Protein AF-A0A504YJM0-F1 (afdb_monomer_lite)

Foldseek 3Di:
DDPPPPDDPVNDDDPDPPDPPPPFDFDQDPVRDGDDTDPPCVVVPDDDPVRVVVVVVVVVVVVVVVVVVVVVVVVVVVVVVVVVVVVVVVVVVVVVVVVVVVVVVVVVVVVVVVVVVVVVVVVVVVVVVVVVVVVVVVVVLVVLLVVLVVVLVVLVPDDDPSNDDDPVPVVSVVSNVVSVVVPVVVVVVVVPVPPD

Secondary structure (DSSP, 8-state):
--------GGG-PPPP----------PBPTTS-B-----TTTTTT---HHHHHHHHHHHHHHHHHHHHHHHHHHHHHHHHHHHHHHHHHHHHHHHHHHHHHHHHHHHHHHHHHHHHHHHHHHHHHHHHHHHHHHHHHHHHHHHHHHHHHHHHHHHTT--GGG----HHHHHHHHHHHHHHHHHHHHHHHHHGGG--

Radius of gyration: 57.01 Å; chains: 1; bounding box: 96×56×156 Å

InterPro domains:
  IPR000435 Tektins [PTHR19960] (40-176)
  IPR048256 Tektin-like [PF03148] (57-176)

Organism: Fasciola gigantica (NCBI:txid46835)

Sequence (196 aa):
MYCSDTKTLTDLKIPPEDYPCVPESVYKANAGIPVGLSTVGYRANKFSPKEAAELRDERYEQSDQNVNLSQRIRGDSNDLIAETSALSNKNMDSLTQRLKERLKDTNFWKTELEREIADVLSVTDKLVLRKRELENALAALDETVHGCTDGLNARRRHYGEDLQQDDVEGQLIKIQNMIILTTIPSMSNRLCIRCL

pLDDT: mean 81.89, std 18.62, range [38.62, 98.69]

Structure (mmCIF, N/CA/C/O backbone):
data_AF-A0A504YJM0-F1
#
_entry.id   AF-A0A504YJM0-F1
#
loop_
_atom_site.group_PDB
_atom_site.id
_atom_site.type_symbol
_atom_site.label_atom_id
_atom_site.label_alt_id
_atom_site.label_comp_id
_atom_site.label_asym_id
_atom_site.label_entity_id
_atom_site.label_seq_id
_atom_site.pdbx_PDB_ins_code
_atom_site.Cartn_x
_atom_site.Cartn_y
_atom_site.Cartn_z
_atom_site.occupancy
_atom_site.B_iso_or_equiv
_atom_site.auth_seq_id
_atom_site.auth_comp_id
_atom_site.auth_asym_id
_atom_site.auth_atom_id
_atom_site.pdbx_PDB_model_num
ATOM 1 N N . MET A 1 1 ? -8.574 1.032 34.277 1.00 44.06 1 MET A N 1
ATOM 2 C CA . MET A 1 1 ? -9.247 0.515 35.486 1.00 44.06 1 MET A CA 1
ATOM 3 C C . MET A 1 1 ? -9.223 -0.997 35.395 1.00 44.06 1 MET A C 1
ATOM 5 O O . MET A 1 1 ? -9.965 -1.555 34.602 1.00 44.06 1 MET A O 1
ATOM 9 N N . TYR A 1 2 ? -8.284 -1.644 36.082 1.00 46.53 2 TYR A N 1
ATOM 10 C CA . TYR A 1 2 ? -8.235 -3.104 36.157 1.00 46.53 2 TYR A CA 1
ATOM 11 C C . TYR A 1 2 ? -9.051 -3.495 37.390 1.00 46.53 2 TYR A C 1
ATOM 13 O O . TYR A 1 2 ? -8.727 -3.056 38.492 1.00 46.53 2 TYR A O 1
ATOM 21 N N . CYS A 1 3 ? -10.156 -4.213 37.199 1.00 49.84 3 CYS A N 1
ATOM 22 C CA . CYS A 1 3 ? -10.942 -4.745 38.305 1.00 49.84 3 CYS A CA 1
ATOM 23 C C . CYS A 1 3 ? -10.226 -6.012 38.787 1.00 49.84 3 CYS A C 1
ATOM 25 O O . CYS A 1 3 ? -10.234 -7.032 38.101 1.00 49.84 3 CYS A O 1
ATOM 27 N N . SER A 1 4 ? -9.506 -5.907 39.903 1.00 57.88 4 SER A N 1
ATOM 28 C CA . SER A 1 4 ? -8.691 -6.995 40.462 1.00 57.88 4 SER A CA 1
ATOM 29 C C . SER A 1 4 ? -9.521 -8.081 41.156 1.00 57.88 4 SER A C 1
ATOM 31 O O . SER A 1 4 ? -8.994 -9.145 41.479 1.00 57.88 4 SER A O 1
ATOM 33 N N . ASP A 1 5 ? -10.818 -7.845 41.351 1.00 57.53 5 ASP A N 1
ATOM 34 C CA . ASP A 1 5 ? -11.714 -8.769 42.033 1.00 57.53 5 ASP A CA 1
ATOM 35 C C . ASP A 1 5 ? -12.409 -9.667 41.006 1.00 57.53 5 ASP A C 1
ATOM 37 O O . ASP A 1 5 ? -13.488 -9.386 40.497 1.00 57.53 5 ASP A O 1
ATOM 41 N N . THR A 1 6 ? -11.749 -10.777 40.680 1.00 57.47 6 THR A N 1
ATOM 42 C CA . THR A 1 6 ? -12.245 -11.819 39.760 1.00 57.47 6 THR A CA 1
ATOM 43 C C . THR A 1 6 ? -13.217 -12.802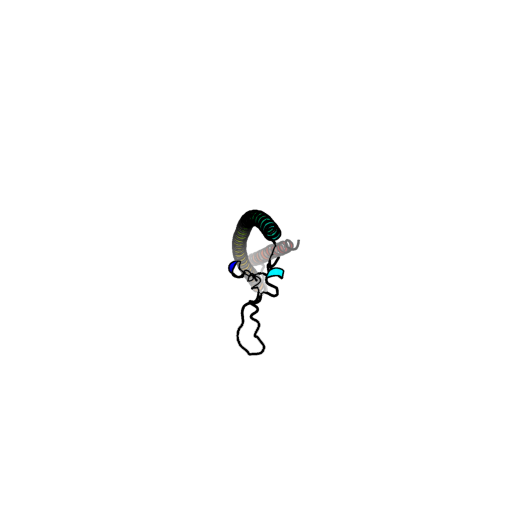 40.415 1.00 57.47 6 THR A C 1
ATOM 45 O O . THR A 1 6 ? -13.606 -13.789 39.793 1.00 57.47 6 THR A O 1
ATOM 48 N N . LYS A 1 7 ? -13.617 -12.563 41.670 1.00 63.47 7 LYS A N 1
ATOM 49 C CA . LYS A 1 7 ? -14.572 -13.432 42.358 1.00 63.47 7 LYS A CA 1
ATOM 50 C C . LYS A 1 7 ? -15.946 -13.240 41.736 1.00 63.47 7 LYS A C 1
ATOM 52 O O . LYS A 1 7 ? -16.509 -12.148 41.752 1.00 63.47 7 LYS A O 1
ATOM 57 N N . THR A 1 8 ? -16.467 -14.316 41.167 1.00 59.28 8 THR A N 1
ATOM 58 C CA . THR A 1 8 ? -17.809 -14.335 40.595 1.00 59.28 8 THR A CA 1
ATOM 59 C C . THR A 1 8 ? -18.836 -14.201 41.723 1.00 59.28 8 THR A C 1
ATOM 61 O O . THR A 1 8 ? -18.550 -14.563 42.863 1.00 59.28 8 THR A O 1
ATOM 64 N N . LEU A 1 9 ? -20.040 -13.678 41.451 1.00 57.31 9 LEU A N 1
ATOM 65 C CA . LEU A 1 9 ? -21.093 -13.499 42.473 1.00 57.31 9 LEU A CA 1
ATOM 66 C C . LEU A 1 9 ? -21.393 -14.807 43.244 1.00 57.31 9 LEU A C 1
ATOM 68 O O . LEU A 1 9 ? -21.815 -14.781 44.394 1.00 57.31 9 LEU A O 1
ATOM 72 N N . THR A 1 10 ? -21.124 -15.950 42.611 1.00 61.34 10 THR A N 1
ATOM 73 C CA . THR A 1 10 ? -21.229 -17.310 43.152 1.00 61.34 10 THR A CA 1
ATOM 74 C C . THR A 1 10 ? -20.166 -17.678 44.197 1.00 61.34 10 THR A C 1
ATOM 76 O O . THR A 1 10 ? -20.380 -18.617 44.959 1.00 61.34 10 THR A O 1
ATOM 79 N N . ASP A 1 11 ? -19.057 -16.939 44.281 1.00 67.94 11 ASP A N 1
ATOM 80 C CA . ASP A 1 11 ? -17.961 -17.169 45.238 1.00 67.94 11 ASP A CA 1
ATOM 81 C C . ASP A 1 11 ? -18.140 -16.394 46.559 1.00 67.94 11 ASP A C 1
ATOM 83 O O . ASP A 1 11 ? -17.377 -16.584 47.514 1.00 67.94 11 ASP A O 1
ATOM 87 N N . LEU A 1 12 ? -19.146 -15.516 46.639 1.00 64.06 12 LEU A N 1
ATOM 88 C CA . LEU A 1 12 ? -19.489 -14.769 47.847 1.00 64.06 12 LEU A CA 1
ATOM 89 C C . LEU A 1 12 ? -20.327 -15.652 48.780 1.00 64.06 12 LEU A C 1
ATOM 91 O O . LEU A 1 12 ? -21.544 -15.758 48.651 1.00 64.06 12 LEU A O 1
ATOM 95 N N . LYS A 1 13 ? -19.669 -16.295 49.750 1.00 68.38 13 LYS A N 1
ATOM 96 C CA . LYS A 1 13 ? -20.368 -16.933 50.872 1.00 68.38 13 LYS A CA 1
ATOM 97 C C . LYS A 1 13 ? -20.885 -15.851 51.813 1.00 68.38 13 LYS A C 1
ATOM 99 O O . LYS A 1 13 ? -20.098 -15.038 52.296 1.00 68.38 13 LYS A O 1
ATOM 104 N N . ILE A 1 14 ? -22.189 -15.870 52.090 1.00 66.00 14 ILE A N 1
ATOM 105 C CA . ILE A 1 14 ? -22.778 -15.084 53.177 1.00 66.00 14 ILE A CA 1
ATOM 106 C C . ILE A 1 14 ? -22.050 -15.517 54.461 1.00 66.00 14 ILE A C 1
ATOM 108 O O . ILE A 1 14 ? -22.007 -16.724 54.733 1.00 66.00 14 ILE A O 1
ATOM 112 N N . PRO A 1 15 ? -21.401 -14.598 55.199 1.00 69.19 15 PRO A N 1
ATOM 113 C CA . PRO A 1 15 ? -20.772 -14.947 56.464 1.00 69.19 15 PRO A CA 1
ATOM 114 C C . PRO A 1 15 ? -21.835 -15.565 57.382 1.00 69.19 15 PRO A C 1
ATOM 116 O O . PRO A 1 15 ? -22.973 -15.091 57.379 1.00 69.19 15 PRO A O 1
ATOM 119 N N . PRO A 1 16 ? -21.510 -16.647 58.109 1.00 63.97 16 PRO A N 1
ATOM 120 C CA . PRO A 1 16 ? -22.479 -17.301 58.976 1.00 63.97 16 PRO A CA 1
ATOM 121 C C . PRO A 1 16 ? -23.052 -16.274 59.956 1.00 63.97 16 PRO A C 1
ATOM 123 O O . PRO A 1 16 ? -22.298 -15.561 60.616 1.00 63.97 16 PRO A O 1
ATOM 126 N N . GLU A 1 17 ? -24.381 -16.168 60.021 1.00 55.59 17 GLU A N 1
ATOM 127 C CA . GLU A 1 17 ? -25.028 -15.426 61.099 1.00 55.59 17 GLU A CA 1
ATOM 128 C C . GLU A 1 17 ? -24.736 -16.171 62.403 1.00 55.59 17 GLU A C 1
ATOM 130 O O . GLU A 1 17 ? -25.314 -17.228 62.670 1.00 55.59 17 GLU A O 1
ATOM 135 N N . ASP A 1 18 ? -23.832 -15.625 63.215 1.00 51.50 18 ASP A N 1
ATOM 136 C CA . ASP A 1 18 ? -23.678 -16.029 64.607 1.00 51.50 18 ASP A CA 1
ATOM 137 C C . ASP A 1 18 ? -24.935 -15.580 65.358 1.00 51.50 18 ASP A C 1
ATOM 139 O O . ASP A 1 18 ? -24.994 -14.512 65.973 1.00 51.50 18 ASP A O 1
ATOM 143 N N . TYR A 1 19 ? -25.985 -16.400 65.305 1.00 53.94 19 TYR A N 1
ATOM 144 C CA . TYR A 1 19 ? -27.030 -16.316 66.313 1.00 53.94 19 TYR A CA 1
ATOM 145 C C . TYR A 1 19 ? -26.339 -16.520 67.659 1.00 53.94 19 TYR A C 1
ATOM 147 O O . TYR A 1 19 ? -25.597 -17.498 67.795 1.00 53.94 19 TYR A O 1
ATOM 155 N N . PRO A 1 20 ? -26.554 -15.647 68.660 1.00 50.59 20 PRO A N 1
ATOM 156 C CA . PRO A 1 20 ? -26.043 -15.896 69.992 1.00 50.59 20 PRO A CA 1
ATOM 157 C C . PRO A 1 20 ? -26.712 -17.172 70.509 1.00 50.59 20 PRO A C 1
ATOM 159 O O . PRO A 1 20 ? -27.813 -17.159 71.055 1.00 50.59 20 PRO A O 1
ATOM 162 N N . CYS A 1 21 ? -26.041 -18.300 70.291 1.00 51.44 21 CYS A N 1
ATOM 163 C CA . CYS A 1 21 ? -26.245 -19.540 71.002 1.00 51.44 21 CYS A CA 1
ATOM 164 C C . CYS A 1 21 ? -25.984 -19.171 72.459 1.00 51.44 21 CYS A C 1
ATOM 166 O O . CYS A 1 21 ? -24.838 -19.008 72.874 1.00 51.44 21 CYS A O 1
ATOM 168 N N . VAL A 1 22 ? -27.052 -18.930 73.220 1.00 57.00 22 VAL A N 1
ATOM 169 C CA . VAL A 1 22 ? -26.933 -18.767 74.664 1.00 57.00 22 VAL A CA 1
ATOM 170 C C . VAL A 1 22 ? -26.425 -20.117 75.168 1.00 57.00 22 VAL A C 1
ATOM 172 O O . VAL A 1 22 ? -27.153 -21.102 75.028 1.00 57.00 22 VAL A O 1
ATOM 175 N N . PRO A 1 23 ? -25.185 -20.216 75.678 1.00 51.44 23 PRO A N 1
ATOM 176 C CA . PRO A 1 23 ? -24.663 -21.496 76.118 1.00 51.44 23 PRO A CA 1
ATOM 177 C C . PRO A 1 23 ? -25.541 -22.005 77.261 1.00 51.44 23 PRO A C 1
ATOM 179 O O . PRO A 1 23 ? -25.760 -21.304 78.252 1.00 51.44 23 PRO A O 1
ATOM 182 N N . GLU A 1 24 ? -26.066 -23.218 77.111 1.00 54.41 24 GLU A N 1
ATOM 183 C CA . GLU A 1 24 ? -26.836 -23.889 78.151 1.00 54.41 24 GLU A CA 1
ATOM 184 C C . GLU A 1 24 ? -25.884 -24.222 79.313 1.00 54.41 24 GLU A C 1
ATOM 186 O O . GLU A 1 24 ? -25.111 -25.180 79.269 1.00 54.41 24 GLU A O 1
ATOM 191 N N . SER A 1 25 ? -25.851 -23.370 80.342 1.00 52.28 25 SER A N 1
ATOM 192 C CA . SER A 1 25 ? -24.947 -23.540 81.480 1.00 52.28 25 SER A CA 1
ATOM 193 C C . SER A 1 25 ? -25.509 -24.570 82.465 1.00 52.28 25 SER A C 1
ATOM 195 O O . SER A 1 25 ? -26.305 -24.274 83.358 1.00 52.28 25 SER A O 1
ATOM 197 N N . VAL A 1 26 ? -25.077 -25.822 82.309 1.00 52.66 26 VAL A N 1
ATOM 198 C CA . VAL A 1 26 ? -25.315 -26.889 83.290 1.00 52.66 26 VAL A CA 1
ATOM 199 C C . VAL A 1 26 ? -24.245 -26.797 84.378 1.00 52.66 26 VAL A C 1
ATOM 201 O O . VAL A 1 26 ? -23.074 -27.087 84.130 1.00 52.66 26 VAL A O 1
ATOM 204 N N . TYR A 1 27 ? -24.616 -26.410 85.599 1.00 52.84 27 TYR A N 1
ATOM 205 C CA . TYR A 1 27 ? -23.698 -26.517 86.736 1.00 52.84 27 TYR A CA 1
ATOM 206 C C . TYR A 1 27 ? -23.654 -27.940 87.290 1.00 52.84 27 TYR A C 1
ATOM 208 O O . TYR A 1 27 ? -24.678 -28.593 87.486 1.00 52.84 27 TYR A O 1
ATOM 216 N N . LYS A 1 28 ? -22.440 -28.403 87.592 1.00 50.44 28 LYS A N 1
ATOM 217 C CA . LYS A 1 28 ? -22.206 -29.636 88.345 1.00 50.44 28 LYS A CA 1
ATOM 218 C C . LYS A 1 28 ? -22.216 -29.299 89.833 1.00 50.44 28 LYS A C 1
ATOM 220 O O . LYS A 1 28 ? -21.437 -28.454 90.267 1.00 50.44 28 LYS A O 1
ATOM 225 N N . ALA A 1 29 ? -23.060 -29.968 90.618 1.00 52.81 29 ALA A N 1
ATOM 226 C CA . ALA A 1 29 ? -22.904 -29.937 92.066 1.00 52.81 29 ALA A CA 1
ATOM 227 C C . ALA A 1 29 ? -21.602 -30.645 92.468 1.00 52.81 29 ALA A C 1
ATOM 229 O O . ALA A 1 29 ? -21.077 -31.494 91.746 1.00 52.81 29 ALA A O 1
ATOM 230 N N . ASN A 1 30 ? -21.124 -30.328 93.665 1.00 55.06 30 ASN A N 1
ATOM 231 C CA . ASN A 1 30 ? -19.868 -30.759 94.285 1.00 55.06 30 ASN A CA 1
ATOM 232 C C . ASN A 1 30 ? -19.694 -32.297 94.304 1.00 55.06 30 ASN A C 1
ATOM 234 O O . ASN A 1 30 ? -18.588 -32.792 94.487 1.00 55.06 30 ASN A O 1
ATOM 238 N N . ALA A 1 31 ? -20.789 -33.042 94.120 1.00 58.25 31 ALA A N 1
ATOM 239 C CA . ALA A 1 31 ? -20.859 -34.501 94.101 1.00 58.25 31 ALA A CA 1
ATOM 240 C C . ALA A 1 31 ? -20.954 -35.119 92.686 1.00 58.25 31 ALA A C 1
ATOM 242 O O . ALA A 1 31 ? -21.221 -36.309 92.559 1.00 58.25 31 ALA A O 1
ATOM 243 N N . GLY A 1 32 ? -20.793 -34.341 91.609 1.00 56.22 32 GLY A N 1
ATOM 244 C CA . GLY A 1 32 ? -20.827 -34.851 90.228 1.00 56.22 32 GLY A CA 1
ATOM 245 C C . GLY A 1 32 ? -22.212 -35.272 89.711 1.00 56.22 32 GLY A C 1
ATOM 246 O O . GLY A 1 32 ? -22.321 -35.706 88.567 1.00 56.22 32 GLY A O 1
ATOM 247 N N . ILE A 1 33 ? -23.269 -35.117 90.514 1.00 56.03 33 ILE A N 1
ATOM 248 C CA . ILE A 1 33 ? -24.655 -35.398 90.120 1.00 56.03 33 ILE A CA 1
ATOM 249 C C . ILE A 1 33 ? -25.193 -34.196 89.317 1.00 56.03 33 ILE A C 1
ATOM 251 O O . ILE A 1 33 ? -25.088 -33.063 89.800 1.00 56.03 33 ILE A O 1
ATOM 255 N N . PRO A 1 34 ? -25.756 -34.391 88.108 1.00 54.59 34 PRO A N 1
ATOM 256 C CA . PRO A 1 34 ? -26.369 -33.310 87.342 1.00 54.59 34 PRO A CA 1
ATOM 257 C C . PRO A 1 34 ? -27.686 -32.891 88.011 1.00 54.59 34 PRO A C 1
ATOM 259 O O . PRO A 1 34 ? -28.676 -33.616 87.962 1.00 54.59 34 PRO A O 1
ATOM 262 N N . VAL A 1 35 ? -27.701 -31.726 88.658 1.00 56.81 35 VAL A N 1
ATOM 263 C CA . VAL A 1 35 ? -28.892 -31.167 89.321 1.00 56.81 35 VAL A CA 1
ATOM 264 C C . VAL A 1 35 ? -29.328 -29.895 88.604 1.00 56.81 35 VAL A C 1
ATOM 266 O O . VAL A 1 35 ? -28.811 -28.824 88.893 1.00 56.81 35 VAL A O 1
ATOM 269 N N . GLY A 1 36 ? -30.305 -30.037 87.700 1.00 57.97 36 GLY A N 1
ATOM 270 C CA . GLY A 1 36 ? -31.140 -28.953 87.165 1.00 57.97 36 GLY A CA 1
ATOM 271 C C . GLY A 1 36 ? -30.438 -27.832 86.381 1.00 57.97 36 GLY A C 1
ATOM 272 O O . GLY A 1 36 ? -29.241 -27.586 86.485 1.00 57.97 36 GLY A O 1
ATOM 273 N N . LEU A 1 37 ? -31.212 -27.113 85.570 1.00 57.75 37 LEU A N 1
ATOM 274 C CA . LEU A 1 37 ? -30.715 -26.011 84.743 1.00 57.75 37 LEU A CA 1
ATOM 275 C C . LEU A 1 37 ? -30.465 -24.732 85.574 1.00 57.75 37 LEU A C 1
ATOM 277 O O . LEU A 1 37 ? -31.338 -24.281 86.314 1.00 57.75 37 LEU A O 1
ATOM 281 N N . SER A 1 38 ? -29.289 -24.117 85.416 1.00 57.72 38 SER A N 1
ATOM 282 C CA . SER A 1 38 ? -29.155 -22.707 85.006 1.00 57.72 38 SER A CA 1
ATOM 283 C C . SER A 1 38 ? -30.284 -21.678 85.218 1.00 57.72 38 SER A C 1
ATOM 285 O O . SER A 1 38 ? -30.707 -21.145 84.200 1.00 57.72 38 SER A O 1
ATOM 287 N N . THR A 1 39 ? -30.778 -21.301 86.414 1.00 56.44 39 THR A N 1
ATOM 288 C CA . THR A 1 39 ? -31.629 -20.084 86.528 1.00 56.44 39 THR A CA 1
ATOM 289 C C . THR A 1 39 ? -30.830 -18.788 86.724 1.00 56.44 39 THR A C 1
ATOM 291 O O . THR A 1 39 ? -31.372 -17.693 86.539 1.00 56.44 39 THR A O 1
ATOM 294 N N . VAL A 1 40 ? -29.539 -18.877 87.059 1.00 48.44 40 VAL A N 1
ATOM 295 C CA . VAL A 1 40 ? -28.639 -17.726 87.220 1.00 48.44 40 VAL A CA 1
ATOM 296 C C . VAL A 1 40 ? -28.312 -17.185 85.828 1.00 48.44 40 VAL A C 1
ATOM 298 O O . VAL A 1 40 ? -27.734 -17.876 84.999 1.00 48.44 40 VAL A O 1
ATOM 301 N N . GLY A 1 41 ? -28.756 -15.960 85.538 1.00 54.75 41 GLY A N 1
ATOM 302 C CA . GLY A 1 41 ? -28.703 -15.368 84.193 1.00 54.75 41 GLY A CA 1
ATOM 303 C C . GLY A 1 41 ? -29.957 -15.610 83.339 1.00 54.75 41 GLY A C 1
ATOM 304 O O . GLY A 1 41 ? -30.206 -14.860 82.398 1.00 54.75 41 GLY A O 1
ATOM 305 N N . TYR A 1 42 ? -30.832 -16.546 83.727 1.00 54.69 42 TYR A N 1
ATOM 306 C CA . TYR A 1 42 ? -32.081 -16.854 83.011 1.00 54.69 42 TYR A CA 1
ATOM 307 C C . TYR A 1 42 ? -33.058 -15.670 82.941 1.00 54.69 42 TYR A C 1
ATOM 309 O O . TYR A 1 42 ? -33.911 -15.624 82.061 1.00 54.69 42 TYR A O 1
ATOM 317 N N . ARG A 1 43 ? -32.951 -14.702 83.861 1.00 53.00 43 ARG A N 1
ATOM 318 C CA . ARG A 1 43 ? -33.685 -13.424 83.809 1.00 53.00 43 ARG A CA 1
ATOM 319 C C . ARG A 1 43 ? -32.862 -12.264 83.242 1.00 53.00 43 ARG A C 1
ATOM 321 O O . ARG A 1 43 ? -33.457 -11.297 82.796 1.00 53.00 43 ARG A O 1
ATOM 328 N N . ALA A 1 44 ? -31.532 -12.358 83.263 1.00 56.72 44 ALA A N 1
ATOM 329 C CA . ALA A 1 44 ? -30.636 -11.273 82.858 1.00 56.72 44 ALA A CA 1
ATOM 330 C C . ALA A 1 44 ? -30.477 -11.163 81.330 1.00 56.72 44 ALA A C 1
ATOM 332 O O . ALA A 1 44 ? -30.218 -10.079 80.832 1.00 56.72 44 ALA A O 1
ATOM 333 N N . ASN A 1 45 ? -30.698 -12.259 80.593 1.00 57.66 45 ASN A N 1
ATOM 334 C CA . ASN A 1 45 ? -30.616 -12.304 79.124 1.00 57.66 45 ASN A CA 1
ATOM 335 C C . ASN A 1 45 ? -31.995 -12.315 78.436 1.00 57.66 45 ASN A C 1
ATOM 337 O O . ASN A 1 45 ? -32.110 -12.726 77.282 1.00 57.66 45 ASN A O 1
ATOM 341 N N . LYS A 1 46 ? -33.066 -11.944 79.149 1.00 66.94 46 LYS A N 1
ATOM 342 C CA . LYS A 1 46 ? -34.426 -11.940 78.602 1.00 66.94 46 LYS A CA 1
ATOM 343 C C . LYS A 1 46 ? -34.904 -10.516 78.409 1.00 66.94 46 LYS A C 1
ATOM 345 O O . LYS A 1 46 ? -35.073 -9.784 79.377 1.00 66.94 46 LYS A O 1
ATOM 350 N N . PHE A 1 47 ? -35.183 -10.184 77.159 1.00 73.06 47 PHE A N 1
ATOM 351 C CA . PHE A 1 47 ? -35.838 -8.940 76.797 1.00 73.06 47 PHE A CA 1
ATOM 352 C C . PHE A 1 47 ? -37.203 -8.847 77.477 1.00 73.06 47 PHE A C 1
ATOM 354 O O . PHE A 1 47 ? -37.960 -9.828 77.529 1.00 73.06 47 PHE A O 1
ATOM 361 N N . SER A 1 48 ? -37.533 -7.660 77.985 1.00 83.94 48 SER A N 1
ATOM 362 C CA . SER A 1 48 ? -38.909 -7.404 78.406 1.00 83.94 48 SER A CA 1
ATOM 363 C C . SER A 1 48 ? -39.843 -7.504 77.186 1.00 83.94 48 SER A C 1
ATOM 365 O O . SER A 1 48 ? -39.409 -7.237 76.065 1.00 83.94 48 SER A O 1
ATOM 367 N N . PRO A 1 49 ? -41.132 -7.857 77.342 1.00 84.75 49 PRO A N 1
ATOM 368 C CA . PRO A 1 49 ? -42.051 -7.934 76.202 1.00 84.75 49 PRO A CA 1
ATOM 369 C C . PRO A 1 49 ? -42.125 -6.640 75.377 1.00 84.75 49 PRO A C 1
ATOM 371 O O . PRO A 1 49 ? -42.339 -6.704 74.170 1.00 84.75 49 PRO A O 1
ATOM 374 N N . LYS A 1 50 ? -41.922 -5.488 76.031 1.00 86.69 50 LYS A N 1
ATOM 375 C CA . LYS A 1 50 ? -41.877 -4.164 75.404 1.00 86.69 50 LYS A CA 1
ATOM 376 C C . LYS A 1 50 ? -40.595 -3.969 74.589 1.00 86.69 50 LYS A C 1
ATOM 378 O O . LYS A 1 50 ? -40.671 -3.679 73.406 1.00 86.69 50 LYS A O 1
ATOM 383 N N . GLU A 1 51 ? -39.443 -4.225 75.194 1.00 84.31 51 GLU A N 1
ATOM 384 C CA . GLU A 1 51 ? -38.129 -4.145 74.540 1.00 84.31 51 GLU A CA 1
ATOM 385 C C . GLU A 1 51 ? -38.016 -5.127 73.358 1.00 84.31 51 GLU A C 1
ATOM 387 O O . GLU A 1 51 ? -37.509 -4.787 72.297 1.00 84.31 51 GLU A O 1
ATOM 392 N N . ALA A 1 52 ? -38.575 -6.335 73.493 1.00 82.19 52 ALA A N 1
ATOM 393 C CA . ALA A 1 52 ? -38.655 -7.308 72.406 1.00 82.19 52 ALA A CA 1
ATOM 394 C C . ALA A 1 52 ? -39.583 -6.864 71.261 1.00 82.19 52 ALA A C 1
ATOM 396 O O . ALA A 1 52 ? -39.419 -7.335 70.137 1.00 82.19 52 ALA A O 1
ATOM 397 N N . ALA A 1 53 ? -40.589 -6.027 71.536 1.00 88.44 53 ALA A N 1
ATOM 398 C CA . ALA A 1 53 ? -41.431 -5.430 70.502 1.00 88.44 53 ALA A CA 1
ATOM 399 C C . ALA A 1 53 ? -40.685 -4.302 69.780 1.00 88.44 53 ALA A C 1
ATOM 401 O O . ALA A 1 53 ? -40.600 -4.349 68.561 1.00 88.44 53 ALA A O 1
ATOM 402 N N . GLU A 1 54 ? -40.038 -3.404 70.526 1.00 89.38 54 GLU A N 1
ATOM 403 C CA . GLU A 1 54 ? -39.210 -2.316 69.980 1.00 89.38 54 GLU A CA 1
ATOM 404 C C . GLU A 1 54 ? -38.089 -2.855 69.067 1.00 89.38 54 GLU A C 1
ATOM 406 O O . GLU A 1 54 ? -37.943 -2.407 67.935 1.00 89.38 54 GLU A O 1
ATOM 411 N N . LEU A 1 55 ? -37.370 -3.903 69.490 1.00 87.12 55 LEU A N 1
ATOM 412 C CA . LEU A 1 55 ? -36.347 -4.577 68.672 1.00 87.12 55 LEU A CA 1
ATOM 413 C C . LEU A 1 55 ? -36.905 -5.257 67.414 1.00 87.12 55 LEU A C 1
ATOM 415 O O . LEU A 1 55 ? -36.194 -5.390 66.417 1.00 87.12 55 LEU A O 1
ATOM 419 N N . ARG A 1 56 ? -38.146 -5.760 67.457 1.00 87.25 56 ARG A N 1
ATOM 420 C CA . ARG A 1 56 ? -38.791 -6.323 66.261 1.00 87.25 56 ARG A CA 1
ATOM 421 C C . ARG A 1 56 ? -39.140 -5.217 65.277 1.00 87.25 56 ARG A C 1
ATOM 423 O O . ARG A 1 56 ? -38.865 -5.391 64.094 1.00 87.25 56 ARG A O 1
ATOM 430 N N . ASP A 1 57 ? -39.696 -4.115 65.764 1.00 91.81 57 ASP A N 1
ATOM 431 C CA . ASP A 1 57 ? -40.066 -2.965 64.941 1.00 91.81 57 ASP A CA 1
ATOM 432 C C . ASP A 1 57 ? -38.821 -2.354 64.278 1.00 91.81 57 ASP A C 1
ATOM 434 O O . ASP A 1 57 ? -38.799 -2.185 63.061 1.00 91.81 57 ASP A O 1
ATOM 438 N N . GLU A 1 58 ? -37.727 -2.179 65.027 1.00 92.00 58 GLU A N 1
ATOM 439 C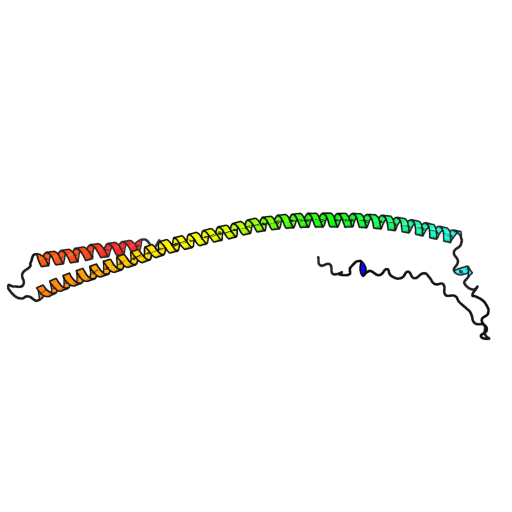 CA . GLU A 1 58 ? -36.446 -1.704 64.485 1.00 92.00 58 GLU A CA 1
ATOM 440 C C . GLU A 1 58 ? -35.887 -2.642 63.398 1.00 92.00 58 GLU A C 1
ATOM 442 O O . GLU A 1 58 ? -35.430 -2.190 62.348 1.00 92.00 58 GLU A O 1
ATOM 447 N N . ARG A 1 59 ? -35.962 -3.969 63.593 1.00 91.12 59 ARG A N 1
ATOM 448 C CA . ARG A 1 59 ? -35.551 -4.936 62.556 1.00 91.12 59 ARG A CA 1
ATOM 449 C C . ARG A 1 59 ? -36.422 -4.856 61.307 1.00 91.12 59 ARG A C 1
ATOM 451 O O . ARG A 1 59 ? -35.898 -5.025 60.207 1.00 91.12 59 ARG A O 1
ATOM 458 N N . TYR A 1 60 ? -37.727 -4.625 61.454 1.00 93.62 60 TYR A N 1
ATOM 459 C CA . TYR A 1 60 ? -38.612 -4.440 60.305 1.00 93.62 60 TYR A CA 1
ATOM 460 C C . TYR A 1 60 ? -38.268 -3.160 59.540 1.00 93.62 60 TYR A C 1
ATOM 462 O O . TYR A 1 60 ? -38.163 -3.211 58.316 1.00 93.62 60 TYR A O 1
ATOM 470 N N . GLU A 1 61 ? -38.006 -2.0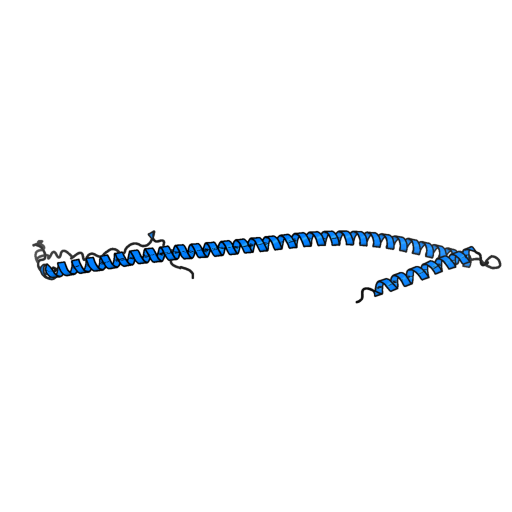55 60.238 1.00 94.00 61 GLU A N 1
ATOM 471 C CA . GLU A 1 61 ? -37.561 -0.803 59.616 1.00 94.00 61 GLU A CA 1
ATOM 472 C C . GLU A 1 61 ? -36.221 -0.969 58.885 1.00 94.00 61 GLU A C 1
ATOM 474 O O . GLU A 1 61 ? -36.088 -0.562 57.730 1.00 94.00 61 GLU A O 1
ATOM 479 N N . GLN A 1 62 ? -35.238 -1.629 59.508 1.00 93.12 62 GLN A N 1
ATOM 480 C CA . GLN A 1 62 ? -33.953 -1.936 58.869 1.00 93.12 62 GLN A CA 1
ATOM 481 C C . GLN A 1 62 ? -34.129 -2.835 57.638 1.00 93.12 62 GLN A C 1
ATOM 483 O O . GLN A 1 62 ? -33.497 -2.611 56.606 1.00 93.12 62 GLN A O 1
ATOM 488 N N . SER A 1 63 ? -35.000 -3.845 57.719 1.00 94.62 63 SER A N 1
ATOM 489 C CA . SER A 1 63 ? -35.316 -4.713 56.583 1.00 94.62 63 SER A CA 1
ATOM 490 C C . SER A 1 63 ? -35.917 -3.919 55.424 1.00 94.62 63 SER A C 1
ATOM 492 O O . SER A 1 63 ? -35.512 -4.124 54.281 1.00 94.62 63 SER A O 1
ATOM 494 N N . ASP A 1 64 ? -36.848 -3.005 55.695 1.00 94.75 64 ASP A N 1
ATOM 495 C CA . ASP A 1 64 ? -37.475 -2.183 54.657 1.00 94.75 64 ASP A CA 1
ATOM 496 C C . ASP A 1 64 ? -36.461 -1.235 53.993 1.00 94.75 64 ASP A C 1
ATOM 498 O O . ASP A 1 64 ? -36.384 -1.144 52.764 1.00 94.75 64 ASP A O 1
ATOM 502 N N . GLN A 1 65 ? -35.583 -0.610 54.784 1.00 95.19 65 GLN A N 1
ATOM 503 C CA . GLN A 1 65 ? -34.473 0.197 54.265 1.00 95.19 65 GLN A CA 1
ATOM 504 C C . GLN A 1 65 ? -33.526 -0.628 53.382 1.00 95.19 65 GLN A C 1
ATOM 506 O O . GLN A 1 65 ? -33.148 -0.182 52.295 1.00 95.19 65 GLN A O 1
ATOM 511 N N . ASN A 1 66 ? -33.181 -1.846 53.808 1.00 94.44 66 ASN A N 1
ATOM 512 C CA . ASN A 1 66 ? -32.325 -2.753 53.045 1.00 94.44 66 ASN A CA 1
ATOM 513 C C . ASN A 1 66 ? -32.972 -3.175 51.720 1.00 94.44 66 ASN A C 1
ATOM 515 O O . ASN A 1 66 ? -32.300 -3.195 50.685 1.00 94.44 66 ASN A O 1
ATOM 519 N N . VAL A 1 67 ? -34.277 -3.469 51.718 1.00 95.31 67 VAL A N 1
ATOM 520 C CA . VAL A 1 67 ? -35.020 -3.797 50.494 1.00 95.31 67 VAL A CA 1
ATOM 521 C C . VAL A 1 67 ? -35.008 -2.607 49.537 1.00 95.31 67 VAL A C 1
ATOM 523 O O . VAL A 1 67 ? -34.603 -2.775 48.384 1.00 95.31 67 VAL A O 1
ATOM 526 N N . ASN A 1 68 ? -35.353 -1.409 50.011 1.00 96.00 68 ASN A N 1
ATOM 527 C CA . ASN A 1 68 ? -35.355 -0.190 49.199 1.00 96.00 68 ASN A CA 1
ATOM 528 C C . ASN A 1 68 ? -33.968 0.112 48.605 1.00 96.00 68 ASN A C 1
ATOM 530 O O . ASN A 1 68 ? -33.840 0.384 47.407 1.00 96.00 68 ASN A O 1
ATOM 534 N N . LEU A 1 69 ? -32.906 0.001 49.409 1.00 96.50 69 LEU A N 1
ATOM 535 C CA . LEU A 1 69 ? -31.533 0.188 48.939 1.00 96.50 69 LEU A CA 1
ATOM 536 C C . LEU A 1 69 ? -31.149 -0.859 47.885 1.00 96.50 69 LEU A C 1
ATOM 538 O O . LEU A 1 69 ? -30.583 -0.508 46.850 1.00 96.50 69 LEU A O 1
ATOM 542 N N . SER A 1 70 ? -31.490 -2.132 48.112 1.00 95.81 70 SER A N 1
ATOM 543 C CA . SER A 1 70 ? -31.189 -3.213 47.168 1.00 95.81 70 SER A CA 1
ATOM 544 C C . SER A 1 70 ? -31.891 -3.019 45.821 1.00 95.81 70 SER A C 1
ATOM 546 O O . SER A 1 70 ? -31.294 -3.259 44.771 1.00 95.81 70 SER A O 1
ATOM 548 N N . GLN A 1 71 ? -33.136 -2.536 45.830 1.00 96.06 71 GLN A N 1
ATOM 549 C CA . GLN A 1 71 ? -33.886 -2.232 44.615 1.00 96.06 71 GLN A CA 1
ATOM 550 C C . GLN A 1 71 ? -33.234 -1.087 43.842 1.00 96.06 71 GLN A C 1
ATOM 552 O O . GLN A 1 71 ? -33.053 -1.206 42.630 1.00 96.06 71 GLN A O 1
ATOM 557 N N . ARG A 1 72 ? -32.811 -0.024 44.540 1.00 96.88 72 ARG A N 1
ATOM 558 C CA . ARG A 1 72 ? -32.115 1.103 43.911 1.00 96.88 72 ARG A CA 1
ATOM 559 C C . ARG A 1 72 ? -30.789 0.676 43.287 1.00 96.88 72 ARG A C 1
ATOM 561 O O . ARG A 1 72 ? -30.571 0.947 42.117 1.00 96.88 72 ARG A O 1
ATOM 568 N N . ILE A 1 73 ? -29.968 -0.085 44.015 1.00 96.69 73 ILE A N 1
ATOM 569 C CA . ILE A 1 73 ? -28.690 -0.610 43.501 1.00 96.69 73 ILE A CA 1
ATOM 570 C C . ILE A 1 73 ? -28.905 -1.468 42.250 1.00 96.69 73 ILE A C 1
ATOM 572 O O . ILE A 1 73 ? -28.130 -1.382 41.301 1.00 96.69 73 ILE A O 1
ATOM 576 N N . ARG A 1 74 ? -29.958 -2.294 42.215 1.00 96.81 74 ARG A N 1
ATOM 577 C CA . ARG A 1 74 ? -30.292 -3.085 41.021 1.00 96.81 74 ARG A CA 1
ATOM 578 C C . ARG A 1 74 ? -30.700 -2.201 39.842 1.00 96.81 74 ARG A C 1
ATOM 580 O O . ARG A 1 74 ? -30.314 -2.514 38.721 1.00 96.81 74 ARG A O 1
ATOM 587 N N . GLY A 1 75 ? -31.453 -1.129 40.091 1.00 97.62 75 GLY A N 1
ATOM 588 C CA . GLY A 1 75 ? -31.786 -0.114 39.088 1.00 97.62 75 GLY A CA 1
ATOM 589 C C . GLY A 1 75 ? -30.532 0.544 38.522 1.00 97.62 75 GLY A C 1
ATOM 590 O O . GLY A 1 75 ? -30.252 0.392 37.336 1.00 97.62 75 GLY A O 1
ATOM 591 N N . ASP A 1 76 ? -29.718 1.138 39.396 1.00 97.50 76 ASP A N 1
ATOM 592 C CA . ASP A 1 76 ? -28.465 1.809 39.032 1.00 97.50 76 ASP A CA 1
ATOM 593 C C . ASP A 1 76 ? -27.520 0.857 38.273 1.00 97.50 76 ASP A C 1
ATOM 595 O O . ASP A 1 76 ? -26.909 1.225 37.271 1.00 97.50 76 ASP A O 1
ATOM 599 N N . SER A 1 77 ? -27.423 -0.405 38.707 1.00 96.88 77 SER A N 1
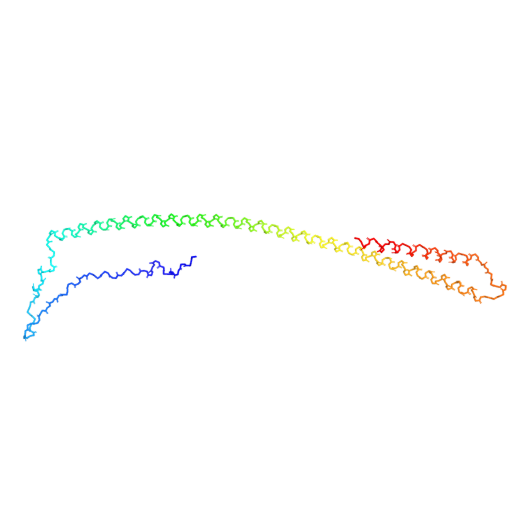ATOM 600 C CA . SER A 1 77 ? -26.610 -1.420 38.030 1.00 96.88 77 SER A CA 1
ATOM 601 C C . SER A 1 77 ? -27.130 -1.744 36.631 1.00 96.88 77 SER A C 1
ATOM 603 O O . SER A 1 77 ? -26.324 -1.940 35.722 1.00 96.88 77 SER A O 1
ATOM 605 N N . ASN A 1 78 ? -28.447 -1.841 36.442 1.00 97.50 78 ASN A N 1
ATOM 606 C CA . ASN A 1 78 ? -29.026 -2.101 35.126 1.00 97.50 78 ASN A CA 1
ATOM 607 C C . ASN A 1 78 ? -28.798 -0.917 34.182 1.00 97.50 78 ASN A C 1
ATOM 609 O O . ASN A 1 78 ? -28.437 -1.129 33.022 1.00 97.50 78 ASN A O 1
ATOM 613 N N . ASP A 1 79 ? -28.940 0.307 34.688 1.00 97.69 79 ASP A N 1
ATOM 614 C CA . ASP A 1 79 ? -28.704 1.529 33.920 1.00 97.69 79 ASP A CA 1
ATOM 615 C C . ASP A 1 79 ? -27.237 1.632 33.487 1.00 97.69 79 ASP A C 1
ATOM 617 O O . ASP A 1 79 ? -26.952 1.864 32.310 1.00 97.69 79 ASP A O 1
ATOM 621 N N . LEU A 1 80 ? -26.296 1.340 34.392 1.00 97.88 80 LEU A N 1
ATOM 622 C CA . LEU A 1 80 ? -24.866 1.300 34.076 1.00 97.88 80 LEU A CA 1
ATOM 623 C C . LEU A 1 80 ? -24.522 0.239 33.023 1.00 97.88 80 LEU A C 1
ATOM 625 O O . LEU A 1 80 ? -23.702 0.491 32.134 1.00 97.88 80 LEU A O 1
ATOM 629 N N . ILE A 1 81 ? -25.140 -0.946 33.091 1.00 97.50 81 ILE A N 1
ATOM 630 C CA . ILE A 1 81 ? -24.957 -1.998 32.080 1.00 97.50 81 ILE A CA 1
ATOM 631 C C . ILE A 1 81 ? -25.478 -1.513 30.723 1.00 97.50 81 ILE A C 1
ATOM 633 O O . ILE A 1 81 ? -24.785 -1.651 29.711 1.00 97.50 81 ILE A O 1
ATOM 637 N N . ALA A 1 82 ? -26.673 -0.918 30.696 1.00 97.75 82 ALA A N 1
ATOM 638 C CA . ALA A 1 82 ? -27.279 -0.399 29.477 1.00 97.75 82 ALA A CA 1
ATOM 639 C C . ALA A 1 82 ? -26.422 0.711 28.851 1.00 97.75 82 ALA A C 1
ATOM 641 O O . ALA A 1 82 ? -26.105 0.638 27.661 1.00 97.75 82 ALA A O 1
ATOM 642 N N . GLU A 1 83 ? -25.967 1.682 29.643 1.00 98.06 83 GLU A N 1
ATOM 643 C CA . GLU A 1 83 ? -25.103 2.769 29.180 1.00 98.06 83 GLU A CA 1
ATOM 644 C C . GLU A 1 83 ? -23.772 2.240 28.634 1.00 98.06 83 GLU A C 1
ATOM 646 O O . GLU A 1 83 ? -23.375 2.578 27.515 1.00 98.06 83 GLU A O 1
ATOM 651 N N . THR A 1 84 ? -23.115 1.344 29.376 1.00 97.88 84 THR A N 1
ATOM 652 C CA . THR A 1 84 ? -21.840 0.739 28.962 1.00 97.88 84 THR A CA 1
ATOM 653 C C . THR A 1 84 ? -21.997 -0.049 27.662 1.00 97.88 84 THR A C 1
ATOM 655 O O . THR A 1 84 ? -21.140 0.033 26.776 1.00 97.88 84 THR A O 1
ATOM 658 N N . SER A 1 85 ? -23.104 -0.785 27.512 1.00 97.88 85 SER A N 1
ATOM 659 C CA . SER A 1 85 ? -23.407 -1.530 26.287 1.00 97.88 85 SER A CA 1
ATOM 660 C C . SER A 1 85 ? -23.644 -0.595 25.097 1.00 97.88 85 SER A C 1
ATOM 662 O O . SER A 1 85 ? -23.072 -0.799 24.025 1.00 97.88 85 SER A O 1
ATOM 664 N N . ALA A 1 86 ? -24.402 0.488 25.293 1.00 98.06 86 ALA A N 1
ATOM 665 C CA . ALA A 1 86 ? -24.676 1.477 24.260 1.00 98.06 86 ALA A CA 1
ATOM 666 C C . ALA A 1 86 ? -23.398 2.204 23.822 1.00 98.06 86 ALA A C 1
ATOM 668 O O . ALA A 1 86 ? -23.184 2.410 22.625 1.00 98.06 86 ALA A O 1
ATOM 669 N N . LEU A 1 87 ? -22.528 2.564 24.769 1.00 98.12 87 LEU A N 1
ATOM 670 C CA . LEU A 1 87 ? -21.239 3.186 24.480 1.00 98.12 87 LEU A CA 1
ATOM 671 C C . LEU A 1 87 ? -20.302 2.225 23.738 1.00 98.12 87 LEU A C 1
ATOM 673 O O . LEU A 1 87 ? -19.691 2.621 22.745 1.00 98.12 87 LEU A O 1
ATOM 677 N N . SER A 1 88 ? -20.216 0.963 24.172 1.00 98.00 88 SER A N 1
ATOM 678 C CA . SER A 1 88 ? -19.419 -0.052 23.472 1.00 98.00 88 SER A CA 1
ATOM 679 C C . SER A 1 88 ? -19.894 -0.251 22.040 1.00 98.00 88 SER A C 1
ATOM 681 O O . SER A 1 88 ? -19.066 -0.222 21.135 1.00 98.00 88 SER A O 1
ATOM 683 N N . ASN A 1 89 ? -21.203 -0.375 21.814 1.00 98.12 89 ASN A N 1
ATOM 684 C CA . ASN A 1 89 ? -21.756 -0.549 20.470 1.00 98.12 89 ASN A CA 1
ATOM 685 C C . ASN A 1 89 ? -21.427 0.646 19.567 1.00 98.12 89 ASN A C 1
ATOM 687 O O . ASN A 1 89 ? -20.866 0.459 18.493 1.00 98.12 89 ASN A O 1
ATOM 691 N N . LYS A 1 90 ? -21.645 1.879 20.044 1.00 98.12 90 LYS A N 1
ATOM 692 C CA . LYS A 1 90 ? -21.281 3.099 19.298 1.00 98.12 90 LYS A CA 1
ATOM 693 C C . LYS A 1 90 ? -19.793 3.146 18.947 1.00 98.12 90 LYS A C 1
ATOM 695 O O . LYS A 1 90 ? -19.426 3.506 17.828 1.00 98.12 90 LYS A O 1
ATOM 700 N N . ASN A 1 91 ? -18.929 2.776 19.893 1.00 97.62 91 ASN A N 1
ATOM 701 C CA . ASN A 1 91 ? -17.490 2.723 19.658 1.00 97.62 91 ASN A CA 1
ATOM 702 C C . ASN A 1 91 ? -17.133 1.643 18.631 1.00 97.62 91 ASN A C 1
ATOM 704 O O . ASN A 1 91 ? -16.349 1.913 17.725 1.00 97.62 91 ASN A O 1
ATOM 708 N N . MET A 1 92 ? -17.719 0.448 18.732 1.00 98.00 92 MET A N 1
ATOM 709 C CA . MET A 1 92 ? -17.495 -0.639 17.775 1.00 98.00 92 MET A CA 1
ATOM 710 C C . MET A 1 92 ? -17.960 -0.268 16.367 1.00 98.00 92 MET A C 1
ATOM 712 O O . MET A 1 92 ? -17.242 -0.545 15.405 1.00 98.00 92 MET A O 1
ATOM 716 N N . ASP A 1 93 ? -19.096 0.413 16.234 1.00 98.19 93 ASP A N 1
ATOM 717 C CA . ASP A 1 93 ? -19.606 0.883 14.945 1.00 98.19 93 ASP A CA 1
ATOM 718 C C . ASP A 1 93 ? -18.659 1.913 14.316 1.00 98.19 93 ASP A C 1
ATOM 720 O O . ASP A 1 93 ? -18.258 1.771 13.158 1.00 98.19 93 ASP A O 1
ATOM 724 N N . SER A 1 94 ? -18.221 2.900 15.104 1.00 98.06 94 SER A N 1
ATOM 725 C CA . SER A 1 94 ? -17.253 3.918 14.673 1.00 98.06 94 SER A CA 1
ATOM 726 C C . SER A 1 94 ? -15.912 3.303 14.256 1.00 98.06 94 SER A C 1
ATOM 728 O O . SER A 1 94 ? -15.368 3.615 13.192 1.00 98.06 94 SER A O 1
ATOM 730 N N . LEU A 1 95 ? -15.392 2.358 15.046 1.00 98.25 95 LEU A N 1
ATOM 731 C CA . LEU A 1 95 ? -14.167 1.627 14.719 1.00 98.25 95 LEU A CA 1
ATOM 732 C C . LEU A 1 95 ? -14.332 0.806 13.440 1.00 98.25 95 LEU A C 1
ATOM 734 O O . LEU A 1 95 ? -13.457 0.837 12.575 1.00 98.25 95 LEU A O 1
ATOM 738 N N . THR A 1 96 ? -15.458 0.113 13.293 1.00 98.38 96 THR A N 1
ATOM 739 C CA . THR A 1 96 ? -15.770 -0.680 12.102 1.00 98.38 96 THR A CA 1
ATOM 740 C C . THR A 1 96 ? -15.825 0.200 10.858 1.00 98.38 96 THR A C 1
ATOM 742 O O . THR A 1 96 ? -15.266 -0.168 9.825 1.00 98.38 96 THR A O 1
ATOM 745 N N . GLN A 1 97 ? -16.443 1.380 10.943 1.00 98.31 97 GLN A N 1
ATOM 746 C CA . GLN A 1 97 ? -16.467 2.337 9.841 1.00 98.31 97 GLN A CA 1
ATOM 747 C C . GLN A 1 97 ? -15.055 2.816 9.481 1.00 98.31 97 GLN A C 1
ATOM 749 O O . GLN A 1 97 ? -14.654 2.727 8.320 1.00 98.31 97 GLN A O 1
ATOM 754 N N . ARG A 1 98 ? -14.261 3.234 10.471 1.00 98.31 98 ARG A N 1
ATOM 755 C CA . ARG A 1 98 ? -12.886 3.700 10.240 1.00 98.31 98 ARG A CA 1
ATOM 756 C C . ARG A 1 98 ? -11.993 2.609 9.647 1.00 98.31 98 ARG A C 1
ATOM 758 O O . ARG A 1 98 ? -11.130 2.891 8.818 1.00 98.31 98 ARG A O 1
ATOM 765 N N . LEU A 1 99 ? -12.179 1.356 10.061 1.00 98.50 99 LEU A N 1
ATOM 766 C CA . LEU A 1 99 ? -11.466 0.217 9.483 1.00 98.50 99 LEU A CA 1
ATOM 767 C C . LEU A 1 99 ? -11.869 -0.021 8.025 1.00 98.50 99 LEU A C 1
ATOM 769 O O . LEU A 1 99 ? -10.991 -0.270 7.201 1.00 98.50 99 LEU A O 1
ATOM 773 N N . LYS A 1 100 ? -13.158 0.105 7.686 1.00 98.50 100 LYS A N 1
ATOM 774 C CA . LYS A 1 100 ? -13.634 0.009 6.296 1.00 98.50 100 LYS A CA 1
ATOM 775 C C . LYS A 1 100 ? -13.024 1.095 5.410 1.00 98.50 100 LYS A C 1
ATOM 777 O O . LYS A 1 100 ? -12.557 0.781 4.319 1.00 98.50 100 LYS A O 1
ATOM 782 N N . GLU A 1 101 ? -12.992 2.338 5.884 1.00 98.31 101 GLU A N 1
ATOM 783 C CA . GLU A 1 101 ? -12.374 3.464 5.169 1.00 98.31 101 GLU A CA 1
ATOM 784 C C . GLU A 1 101 ? -10.879 3.210 4.933 1.00 98.31 101 GLU A C 1
ATOM 786 O O . GLU A 1 101 ? -10.425 3.200 3.792 1.00 98.31 101 GLU A O 1
ATOM 791 N N . ARG A 1 102 ? -10.127 2.850 5.982 1.00 98.38 102 ARG A N 1
ATOM 792 C CA . ARG A 1 102 ? -8.696 2.523 5.857 1.00 98.38 102 ARG A CA 1
ATOM 793 C C . ARG A 1 102 ? -8.423 1.346 4.927 1.00 98.38 102 ARG A C 1
ATOM 795 O O . ARG A 1 102 ? -7.424 1.358 4.209 1.00 98.38 102 ARG A O 1
ATOM 802 N N . LEU A 1 103 ? -9.265 0.314 4.959 1.00 98.50 103 LEU A N 1
ATOM 803 C CA . LEU A 1 103 ? -9.144 -0.835 4.065 1.00 98.50 103 LEU A CA 1
ATOM 804 C C . LEU A 1 103 ? -9.354 -0.411 2.608 1.00 98.50 103 LEU A C 1
ATOM 806 O O . LEU A 1 103 ? -8.585 -0.819 1.738 1.00 98.50 103 LEU A O 1
ATOM 810 N N . LYS A 1 104 ? -10.361 0.430 2.352 1.00 98.38 104 LYS A N 1
ATOM 811 C CA . LYS A 1 104 ? -10.616 0.998 1.027 1.00 98.38 104 LYS A CA 1
ATOM 812 C C . LYS A 1 104 ? -9.412 1.801 0.538 1.00 98.38 104 LYS A C 1
ATOM 814 O O . LYS A 1 104 ? -8.950 1.547 -0.569 1.00 98.38 104 LYS A O 1
ATOM 819 N N . ASP A 1 105 ? -8.877 2.694 1.367 1.00 98.50 105 ASP A N 1
ATOM 820 C CA . ASP A 1 105 ? -7.733 3.533 0.999 1.00 98.50 105 ASP A CA 1
ATOM 821 C C . ASP A 1 105 ? -6.483 2.691 0.734 1.00 98.50 105 ASP A C 1
ATOM 823 O O . ASP A 1 105 ? -5.794 2.886 -0.262 1.00 98.50 105 ASP A O 1
ATOM 827 N N . THR A 1 106 ? -6.212 1.701 1.589 1.00 98.44 106 THR A N 1
ATOM 828 C CA . THR A 1 106 ? -5.054 0.807 1.431 1.00 98.44 106 THR A CA 1
ATOM 829 C C . THR A 1 106 ? -5.144 0.018 0.128 1.00 98.44 106 THR A C 1
ATOM 831 O O . THR A 1 106 ? -4.160 -0.084 -0.601 1.00 98.44 106 THR A O 1
ATOM 834 N N . ASN A 1 107 ? -6.325 -0.519 -0.191 1.00 98.56 107 ASN A N 1
ATOM 835 C CA . ASN A 1 107 ? -6.536 -1.244 -1.439 1.00 98.56 107 ASN A CA 1
ATOM 836 C C . ASN A 1 107 ? -6.432 -0.322 -2.654 1.00 98.56 107 ASN A C 1
ATOM 838 O O . ASN A 1 107 ? -5.805 -0.706 -3.633 1.00 98.56 107 ASN A O 1
ATOM 842 N N . PHE A 1 108 ? -6.985 0.890 -2.576 1.00 98.62 108 PHE A N 1
ATOM 843 C CA . PHE A 1 108 ? -6.878 1.883 -3.642 1.00 98.62 108 PHE A CA 1
ATOM 844 C C . PHE A 1 108 ? -5.413 2.223 -3.945 1.00 98.62 108 PHE A C 1
ATOM 846 O O . PHE A 1 108 ? -4.974 2.124 -5.090 1.00 98.62 108 PHE A O 1
ATOM 853 N N . TRP A 1 109 ? -4.625 2.542 -2.916 1.00 98.56 109 TRP A N 1
ATOM 854 C CA . TRP A 1 109 ? -3.209 2.854 -3.101 1.00 98.56 109 TRP A CA 1
ATOM 855 C C . TRP A 1 109 ? -2.405 1.657 -3.583 1.00 98.56 109 TRP A C 1
ATOM 857 O O . TRP A 1 109 ? -1.521 1.819 -4.417 1.00 98.56 109 TRP A O 1
ATOM 867 N N . LYS A 1 110 ? -2.732 0.448 -3.119 1.00 98.56 110 LYS A N 1
ATOM 868 C CA . LYS A 1 110 ? -2.123 -0.771 -3.647 1.00 98.56 110 LYS A CA 1
ATOM 869 C C . LYS A 1 110 ? -2.375 -0.902 -5.152 1.00 98.56 110 LYS A C 1
ATOM 871 O O . LYS A 1 110 ? -1.421 -1.105 -5.894 1.00 98.56 110 LYS A O 1
ATOM 876 N N . THR A 1 111 ? -3.623 -0.751 -5.598 1.00 98.50 111 THR A N 1
ATOM 877 C CA . THR A 1 111 ? -3.958 -0.863 -7.025 1.00 98.50 111 THR A CA 1
ATOM 878 C C . THR A 1 111 ? -3.310 0.233 -7.864 1.00 98.50 111 THR A C 1
ATOM 880 O O . THR A 1 111 ? -2.856 -0.044 -8.972 1.00 98.50 111 THR A O 1
ATOM 883 N N . GLU A 1 112 ? -3.211 1.458 -7.341 1.00 98.62 112 GLU A N 1
ATOM 884 C CA . GLU A 1 112 ? -2.574 2.557 -8.072 1.00 98.62 112 GLU A CA 1
ATOM 885 C C . GLU A 1 112 ? -1.059 2.343 -8.193 1.00 98.62 112 GLU A C 1
ATOM 887 O O . GLU A 1 112 ? -0.491 2.550 -9.260 1.00 98.62 112 GLU A O 1
ATOM 892 N N . LEU A 1 113 ? -0.404 1.845 -7.137 1.00 98.69 113 LEU A N 1
ATOM 893 C CA . LEU A 1 113 ? 1.015 1.484 -7.187 1.00 98.69 113 LEU A CA 1
ATOM 894 C C . LEU A 1 113 ? 1.282 0.324 -8.152 1.00 98.69 113 LEU A C 1
ATOM 896 O O . LEU A 1 113 ? 2.250 0.371 -8.903 1.00 98.69 113 LEU A O 1
ATOM 900 N N . GLU A 1 114 ? 0.437 -0.709 -8.154 1.00 98.56 114 GLU A N 1
ATOM 901 C CA . GLU A 1 114 ? 0.555 -1.831 -9.095 1.00 98.56 114 GLU A CA 1
ATOM 902 C C . GLU A 1 114 ? 0.431 -1.360 -10.550 1.00 98.56 114 GLU A C 1
ATOM 904 O O . GLU A 1 114 ? 1.202 -1.795 -11.410 1.00 98.56 114 GLU A O 1
ATOM 909 N N . ARG A 1 115 ? -0.490 -0.429 -10.817 1.00 98.62 115 ARG A N 1
ATOM 910 C CA . ARG A 1 115 ? -0.639 0.207 -12.128 1.00 98.62 115 ARG A CA 1
ATOM 911 C C . ARG A 1 115 ? 0.598 1.017 -12.513 1.00 98.62 115 ARG A C 1
ATOM 913 O O . ARG A 1 115 ? 1.124 0.815 -13.604 1.00 98.62 115 ARG A O 1
ATOM 920 N N . GLU A 1 116 ? 1.081 1.886 -11.629 1.00 98.56 116 GLU A N 1
ATOM 921 C CA . GLU A 1 116 ? 2.251 2.728 -11.905 1.00 98.56 116 GLU A CA 1
ATOM 922 C C . GLU A 1 116 ? 3.504 1.877 -12.162 1.00 98.56 116 GLU A C 1
ATOM 924 O O . GLU A 1 116 ? 4.270 2.145 -13.085 1.00 98.56 116 GLU A O 1
ATOM 929 N N . ILE A 1 117 ? 3.688 0.789 -11.406 1.00 98.56 117 ILE A N 1
ATOM 930 C CA . ILE A 1 117 ? 4.771 -0.174 -11.644 1.00 98.56 117 ILE A CA 1
ATOM 931 C C . ILE A 1 117 ? 4.661 -0.770 -13.053 1.00 98.56 117 ILE A C 1
ATOM 933 O O . ILE A 1 117 ? 5.663 -0.832 -13.767 1.00 98.56 117 ILE A O 1
ATOM 937 N N . ALA A 1 118 ? 3.466 -1.193 -13.475 1.00 98.50 118 ALA A N 1
ATOM 938 C CA . ALA A 1 118 ? 3.260 -1.747 -14.812 1.00 98.50 118 ALA A CA 1
ATOM 939 C C . ALA A 1 118 ? 3.556 -0.720 -15.921 1.00 98.50 118 ALA A C 1
ATOM 941 O O . ALA A 1 118 ? 4.198 -1.057 -16.923 1.00 98.50 118 ALA A O 1
ATOM 942 N N . ASP A 1 119 ? 3.150 0.534 -15.725 1.00 98.44 119 ASP A N 1
ATOM 943 C CA . ASP A 1 119 ? 3.403 1.624 -16.668 1.00 98.44 119 ASP A CA 1
ATOM 944 C C . ASP A 1 119 ? 4.908 1.933 -16.773 1.00 98.44 119 ASP A C 1
ATOM 946 O O . ASP A 1 119 ? 5.455 2.006 -17.881 1.00 98.44 119 ASP A O 1
ATOM 950 N N . VAL A 1 120 ? 5.617 2.015 -15.642 1.00 98.44 120 VAL A N 1
ATOM 951 C CA . VAL A 1 120 ? 7.074 2.227 -15.607 1.00 98.44 120 VAL A CA 1
ATOM 952 C C . VAL A 1 120 ? 7.828 1.072 -16.264 1.00 98.44 120 VAL A C 1
ATOM 954 O O . VAL A 1 120 ? 8.770 1.320 -17.023 1.00 98.44 120 VAL A O 1
ATOM 957 N N . LEU A 1 121 ? 7.422 -0.180 -16.038 1.00 98.56 121 LEU A N 1
ATOM 958 C CA . LEU A 1 121 ? 8.020 -1.339 -16.709 1.00 98.56 121 LEU A CA 1
ATOM 959 C C . LEU A 1 121 ? 7.826 -1.262 -18.229 1.00 98.56 121 LEU A C 1
ATOM 961 O O . LEU A 1 121 ? 8.798 -1.356 -18.975 1.00 98.56 121 LEU A O 1
ATOM 965 N N . SER A 1 122 ? 6.606 -0.968 -18.689 1.00 98.31 122 SER A N 1
ATOM 966 C CA . SER A 1 122 ? 6.285 -0.796 -20.115 1.00 98.31 122 SER A CA 1
ATOM 967 C C . SER A 1 122 ? 7.127 0.295 -20.783 1.00 98.31 122 SER A C 1
ATOM 969 O O . SER A 1 122 ? 7.623 0.128 -21.903 1.00 98.31 122 SER A O 1
ATOM 971 N N . VAL A 1 123 ? 7.315 1.431 -20.107 1.00 98.06 123 VAL A N 1
ATOM 972 C CA . VAL A 1 123 ? 8.177 2.514 -20.600 1.00 98.06 123 VAL A CA 1
ATOM 973 C C . VAL A 1 123 ? 9.642 2.084 -20.605 1.00 98.06 123 VAL A C 1
ATOM 975 O O . VAL A 1 123 ? 10.351 2.353 -21.577 1.00 98.06 123 VAL A O 1
ATOM 978 N N . THR A 1 124 ? 10.095 1.389 -19.564 1.00 98.25 124 THR A N 1
ATOM 979 C CA . THR A 1 124 ? 11.476 0.906 -19.457 1.00 98.25 124 THR A CA 1
ATOM 980 C C . THR A 1 124 ? 11.810 -0.067 -20.584 1.00 98.25 124 THR A C 1
ATOM 982 O O . THR A 1 124 ? 12.822 0.121 -21.255 1.00 98.25 124 THR A O 1
ATOM 985 N N . ASP A 1 125 ? 10.934 -1.025 -20.882 1.00 98.38 125 ASP A N 1
ATOM 986 C CA . ASP A 1 125 ? 11.125 -1.983 -21.978 1.00 98.38 125 ASP A CA 1
ATOM 987 C C . ASP A 1 125 ? 11.240 -1.283 -23.338 1.00 98.38 125 ASP A C 1
ATOM 989 O O . ASP A 1 125 ? 12.127 -1.588 -24.142 1.00 98.38 125 ASP A O 1
ATOM 993 N N . LYS A 1 126 ? 10.396 -0.271 -23.583 1.00 97.88 126 LYS A N 1
ATOM 994 C CA . LYS A 1 126 ? 10.479 0.559 -24.795 1.00 97.88 126 LYS A CA 1
ATOM 995 C C . LYS A 1 126 ? 11.807 1.308 -24.870 1.00 97.88 126 LYS A C 1
ATOM 997 O O . LYS A 1 126 ? 12.413 1.361 -25.939 1.00 97.88 126 LYS A O 1
ATOM 1002 N N . LEU A 1 127 ? 12.273 1.882 -23.761 1.00 97.75 127 LEU A N 1
ATOM 1003 C CA . LEU A 1 127 ? 13.553 2.591 -23.710 1.00 97.75 127 LEU A CA 1
ATOM 1004 C C . LEU A 1 127 ? 14.738 1.650 -23.940 1.00 97.75 127 LEU A C 1
ATOM 1006 O O . LEU A 1 127 ? 15.658 2.014 -24.669 1.00 97.75 127 LEU A O 1
ATOM 1010 N N . VAL A 1 128 ? 14.704 0.440 -23.382 1.00 98.00 128 VAL A N 1
ATOM 1011 C CA . VAL A 1 128 ? 15.731 -0.588 -23.603 1.00 98.00 128 VAL A CA 1
ATOM 1012 C C . VAL A 1 128 ? 15.784 -0.991 -25.076 1.00 98.00 128 VAL A C 1
ATOM 1014 O O . VAL A 1 128 ? 16.870 -1.053 -25.654 1.00 98.00 128 VAL A O 1
ATOM 1017 N N . LEU A 1 129 ? 14.627 -1.194 -25.712 1.00 97.38 129 LEU A N 1
ATOM 1018 C CA . LEU A 1 129 ? 14.557 -1.499 -27.139 1.00 97.38 129 LEU A CA 1
ATOM 1019 C C . LEU A 1 129 ? 15.140 -0.362 -27.986 1.00 97.38 129 LEU A C 1
ATOM 1021 O O . LEU A 1 129 ? 16.003 -0.608 -28.826 1.00 97.38 129 LEU A O 1
ATOM 1025 N N . ARG A 1 130 ? 14.746 0.891 -27.722 1.00 95.50 130 ARG A N 1
ATOM 1026 C CA . ARG A 1 130 ? 15.289 2.057 -28.441 1.00 9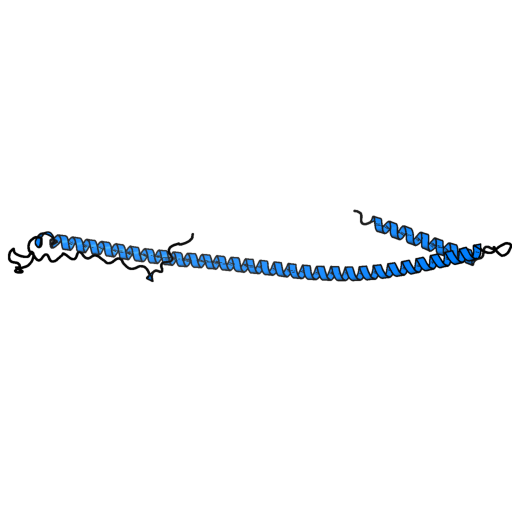5.50 130 ARG A CA 1
ATOM 1027 C C . ARG A 1 130 ? 16.785 2.238 -28.222 1.00 95.50 130 ARG A C 1
ATOM 1029 O O . ARG A 1 130 ? 17.494 2.575 -29.164 1.00 95.50 130 ARG A O 1
ATOM 1036 N N . LYS A 1 131 ? 17.278 1.991 -27.008 1.00 95.75 131 LYS A N 1
ATOM 1037 C CA . LYS A 1 131 ? 18.713 2.013 -26.714 1.00 95.75 131 LYS A CA 1
ATOM 1038 C C . LYS A 1 131 ? 19.453 0.997 -27.585 1.00 95.75 131 LYS A C 1
ATOM 1040 O O . LYS A 1 131 ? 20.416 1.370 -28.241 1.00 95.75 131 LYS A O 1
ATOM 1045 N N . ARG A 1 132 ? 18.965 -0.245 -27.649 1.00 96.94 132 ARG A N 1
ATOM 1046 C CA . ARG A 1 132 ? 19.572 -1.299 -28.473 1.00 96.94 132 ARG A CA 1
ATOM 1047 C C . ARG A 1 132 ? 19.563 -0.951 -29.963 1.00 96.94 132 ARG A C 1
ATOM 1049 O O . ARG A 1 132 ? 20.553 -1.178 -30.648 1.00 96.94 132 ARG A O 1
ATOM 1056 N N . GLU A 1 133 ? 18.462 -0.400 -30.472 1.00 96.31 133 GLU A N 1
ATOM 1057 C CA . GLU A 1 133 ? 18.381 0.065 -31.864 1.00 96.31 133 GLU A CA 1
ATOM 1058 C C . GLU A 1 133 ? 19.425 1.151 -32.161 1.00 96.31 133 GLU A C 1
ATOM 1060 O O . GLU A 1 133 ? 20.087 1.097 -33.196 1.00 96.31 133 GLU A O 1
ATOM 1065 N N . LEU A 1 134 ? 19.608 2.105 -31.243 1.00 92.56 134 LEU A N 1
ATOM 1066 C CA . LEU A 1 134 ? 20.605 3.168 -31.379 1.00 92.56 134 LEU A CA 1
ATOM 1067 C C . LEU A 1 134 ? 22.040 2.643 -31.281 1.00 92.56 134 LEU A C 1
ATOM 1069 O O . LEU A 1 134 ? 22.885 3.084 -32.050 1.00 92.56 134 LEU A O 1
ATOM 1073 N N . GLU A 1 135 ? 22.317 1.697 -30.383 1.00 92.94 135 GLU A N 1
ATOM 1074 C CA . GLU A 1 135 ? 23.631 1.049 -30.274 1.00 92.94 135 GLU A CA 1
ATOM 1075 C C . GLU A 1 135 ? 23.984 0.286 -31.558 1.00 92.94 135 GLU A C 1
ATOM 1077 O O . GLU A 1 135 ? 25.096 0.416 -32.064 1.00 92.94 135 GLU A O 1
ATOM 1082 N N . ASN A 1 136 ? 23.023 -0.437 -32.139 1.00 94.38 136 ASN A N 1
ATOM 1083 C CA . ASN A 1 136 ? 23.216 -1.118 -33.419 1.00 94.38 136 ASN A CA 1
ATOM 1084 C C . ASN A 1 136 ? 23.450 -0.126 -34.569 1.00 94.38 136 ASN A C 1
ATOM 1086 O O . ASN A 1 136 ? 24.320 -0.348 -35.408 1.00 94.38 136 ASN A O 1
ATOM 1090 N N . ALA A 1 137 ? 22.679 0.965 -34.618 1.00 91.38 137 ALA A N 1
ATOM 1091 C CA . ALA A 1 137 ? 22.859 2.005 -35.627 1.00 91.38 137 ALA A CA 1
ATOM 1092 C C . ALA A 1 137 ? 24.229 2.684 -35.495 1.00 91.38 137 ALA A C 1
ATOM 1094 O O . ALA A 1 137 ? 24.882 2.940 -36.503 1.00 91.38 137 ALA A O 1
ATOM 1095 N N . LEU A 1 138 ? 24.685 2.930 -34.264 1.00 90.81 138 LEU A N 1
ATOM 1096 C CA . LEU A 1 138 ? 26.006 3.487 -33.996 1.00 90.81 138 LEU A CA 1
ATOM 1097 C C . LEU A 1 138 ? 27.117 2.535 -34.453 1.00 90.81 138 LEU A C 1
ATOM 1099 O O . LEU A 1 138 ? 28.014 2.968 -35.164 1.00 90.81 138 LEU A O 1
ATOM 1103 N N . ALA A 1 139 ? 27.012 1.242 -34.135 1.00 91.88 139 ALA A N 1
ATOM 1104 C CA . ALA A 1 139 ? 27.980 0.240 -34.578 1.00 91.88 139 ALA A CA 1
ATOM 1105 C C . ALA A 1 139 ? 28.072 0.154 -36.114 1.00 91.88 139 ALA A C 1
ATOM 1107 O O . ALA A 1 139 ? 29.168 0.079 -36.664 1.00 91.88 139 ALA A O 1
ATOM 1108 N N . ALA A 1 140 ? 26.934 0.227 -36.814 1.00 92.00 140 ALA A N 1
ATOM 1109 C CA . ALA A 1 140 ? 26.915 0.269 -38.276 1.00 92.00 140 ALA A CA 1
ATOM 1110 C C . ALA A 1 140 ? 27.590 1.539 -38.824 1.00 92.00 140 ALA A C 1
ATOM 1112 O O . ALA A 1 140 ? 28.326 1.478 -39.807 1.00 92.00 140 ALA A O 1
ATOM 1113 N N . LEU A 1 141 ? 27.377 2.695 -38.184 1.00 90.50 141 LEU A N 1
ATOM 1114 C CA . LEU A 1 141 ? 28.062 3.933 -38.562 1.00 90.50 141 LEU A CA 1
ATOM 1115 C C . LEU A 1 141 ? 29.576 3.834 -38.334 1.00 90.50 141 LEU A C 1
ATOM 1117 O O . LEU A 1 141 ? 30.337 4.221 -39.222 1.00 90.50 141 LEU A O 1
ATOM 1121 N N . ASP A 1 142 ? 30.018 3.269 -37.212 1.00 91.00 142 ASP A N 1
ATOM 1122 C CA . ASP A 1 142 ? 31.441 3.057 -36.928 1.00 91.00 142 ASP A CA 1
ATOM 1123 C C . ASP A 1 142 ? 32.098 2.165 -37.993 1.00 91.00 142 ASP A C 1
ATOM 1125 O O . ASP A 1 142 ? 33.169 2.497 -38.506 1.00 91.00 142 ASP A O 1
ATOM 1129 N N . GLU A 1 143 ? 31.424 1.089 -38.409 1.00 93.25 143 GLU A N 1
ATOM 1130 C CA . GLU A 1 143 ? 31.884 0.224 -39.501 1.00 93.25 143 GLU A CA 1
ATOM 1131 C C . GLU A 1 143 ? 31.987 0.989 -40.832 1.00 93.25 143 GLU A C 1
ATOM 1133 O O . GLU A 1 143 ? 32.997 0.886 -41.533 1.00 93.25 143 GLU A O 1
ATOM 1138 N N . THR A 1 144 ? 31.000 1.829 -41.167 1.00 92.56 144 THR A N 1
ATOM 1139 C CA . THR A 1 144 ? 31.063 2.644 -42.395 1.00 92.56 144 THR A CA 1
ATOM 1140 C C . THR A 1 144 ? 32.209 3.657 -42.374 1.00 92.56 144 THR A C 1
ATOM 1142 O O . THR A 1 144 ? 32.882 3.843 -43.391 1.00 92.56 144 THR A O 1
ATOM 1145 N N . VAL A 1 145 ? 32.483 4.290 -41.228 1.00 91.56 145 VAL A N 1
ATOM 1146 C CA . VAL A 1 145 ? 33.607 5.226 -41.070 1.00 91.56 145 VAL A CA 1
ATOM 1147 C C . VAL A 1 145 ? 34.940 4.488 -41.165 1.00 91.56 145 VAL A C 1
ATOM 1149 O O . VAL A 1 145 ? 35.874 4.994 -41.797 1.00 91.56 145 VAL A O 1
ATOM 1152 N N . HIS A 1 146 ? 35.030 3.288 -40.589 1.00 93.75 146 HIS A N 1
ATOM 1153 C CA . HIS A 1 146 ? 36.212 2.443 -40.702 1.00 93.75 146 HIS A CA 1
ATOM 1154 C C . HIS A 1 146 ? 36.483 2.062 -42.162 1.00 93.75 146 HIS A C 1
ATOM 1156 O O . HIS A 1 146 ? 37.580 2.319 -42.656 1.00 93.75 146 HIS A O 1
ATOM 1162 N N . GLY A 1 147 ? 35.466 1.594 -42.892 1.00 94.50 147 GLY A N 1
ATOM 1163 C CA . GLY A 1 147 ? 35.584 1.278 -44.317 1.00 94.50 147 GLY A CA 1
ATOM 1164 C C . GLY A 1 147 ? 35.987 2.483 -45.176 1.00 94.50 147 GLY A C 1
ATOM 1165 O O . GLY A 1 147 ? 36.838 2.359 -46.059 1.00 94.50 147 GLY A O 1
ATOM 1166 N N . CYS A 1 148 ? 35.448 3.676 -44.890 1.00 94.44 148 CYS A N 1
ATOM 1167 C CA . CYS A 1 148 ? 35.881 4.907 -45.560 1.00 94.44 148 CYS A CA 1
ATOM 1168 C C . CYS A 1 148 ? 37.358 5.216 -45.280 1.00 94.44 148 CYS A C 1
ATOM 1170 O O . CYS A 1 148 ? 38.112 5.535 -46.200 1.00 94.44 148 CYS A O 1
ATOM 1172 N N . THR A 1 149 ? 37.780 5.081 -44.022 1.00 94.00 149 THR A N 1
ATOM 1173 C CA . THR A 1 149 ? 39.161 5.334 -43.587 1.00 94.00 149 THR A CA 1
ATOM 1174 C C . THR A 1 149 ? 40.140 4.366 -44.247 1.00 94.00 149 THR A C 1
ATOM 1176 O O . THR A 1 149 ? 41.178 4.790 -44.754 1.00 94.00 149 THR A O 1
ATOM 1179 N N . ASP A 1 150 ? 39.796 3.082 -44.308 1.00 95.56 150 ASP A N 1
ATOM 1180 C CA . ASP A 1 150 ? 40.606 2.057 -44.961 1.00 95.56 150 ASP A CA 1
ATOM 1181 C C . ASP A 1 150 ? 40.708 2.288 -46.469 1.00 95.56 150 ASP A C 1
ATOM 1183 O O . ASP A 1 150 ? 41.801 2.201 -47.030 1.00 95.56 150 ASP A O 1
ATOM 1187 N N . GLY A 1 151 ? 39.606 2.675 -47.121 1.00 92.88 151 GLY A N 1
ATOM 1188 C CA . GLY A 1 151 ? 39.603 3.044 -48.536 1.00 92.88 151 GLY A CA 1
ATOM 1189 C C . GLY A 1 151 ? 40.497 4.251 -48.843 1.00 92.88 151 GLY A C 1
ATOM 1190 O O . GLY A 1 151 ? 41.214 4.253 -49.846 1.00 92.88 151 GLY A O 1
ATOM 1191 N N . LEU A 1 152 ? 40.498 5.272 -47.982 1.00 92.62 152 LEU A N 1
ATOM 1192 C CA . LEU A 1 152 ? 41.404 6.421 -48.108 1.00 92.62 152 LEU A CA 1
ATOM 1193 C C . LEU A 1 152 ? 42.863 6.022 -47.844 1.00 92.62 152 LEU A C 1
ATOM 1195 O O . LEU A 1 152 ? 43.764 6.425 -48.578 1.00 92.62 152 LEU A O 1
ATOM 1199 N N . ASN A 1 153 ? 43.109 5.183 -46.837 1.00 92.81 153 ASN A N 1
ATOM 1200 C CA . ASN A 1 153 ? 44.445 4.682 -46.521 1.00 92.81 153 ASN A CA 1
ATOM 1201 C C . ASN A 1 153 ? 45.019 3.793 -47.629 1.00 92.81 153 ASN A C 1
ATOM 1203 O O . ASN A 1 153 ? 46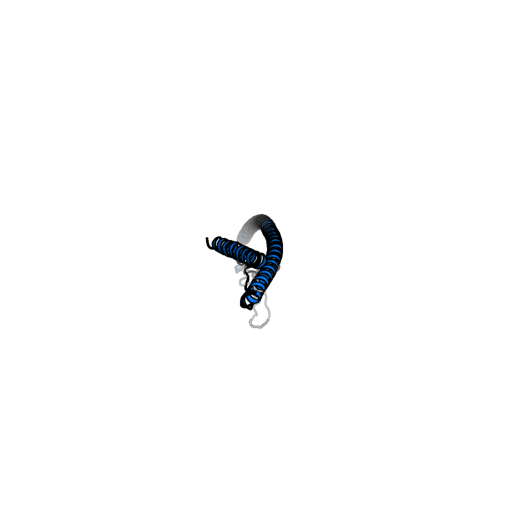.220 3.849 -47.875 1.00 92.81 153 ASN A O 1
ATOM 1207 N N . ALA A 1 154 ? 44.191 2.987 -48.298 1.00 92.00 154 ALA A N 1
ATOM 1208 C CA . ALA A 1 154 ? 44.606 2.184 -49.443 1.00 92.00 154 ALA A CA 1
ATOM 1209 C C . ALA A 1 154 ? 45.069 3.077 -50.601 1.00 92.00 154 ALA A C 1
ATOM 1211 O O . ALA A 1 154 ? 46.160 2.863 -51.124 1.00 92.00 154 ALA A O 1
ATOM 1212 N N . ARG A 1 155 ? 44.306 4.134 -50.921 1.00 90.88 155 ARG A N 1
ATOM 1213 C CA . ARG A 1 155 ? 44.684 5.099 -51.968 1.00 90.88 155 ARG A CA 1
ATOM 1214 C C . ARG A 1 155 ? 45.992 5.823 -51.662 1.00 90.88 155 ARG A C 1
ATOM 1216 O O . ARG A 1 155 ? 46.835 5.966 -52.539 1.00 90.88 155 ARG A O 1
ATOM 1223 N N . ARG A 1 156 ? 46.216 6.193 -50.396 1.00 89.00 156 ARG A N 1
ATOM 1224 C CA . ARG A 1 156 ? 47.471 6.818 -49.929 1.00 89.00 156 ARG A CA 1
ATOM 1225 C C . ARG A 1 156 ? 48.722 5.952 -50.119 1.00 89.00 156 ARG A C 1
ATOM 1227 O O . ARG A 1 156 ? 49.824 6.464 -49.944 1.00 89.00 156 ARG A O 1
ATOM 1234 N N . ARG A 1 157 ? 48.576 4.657 -50.422 1.00 90.06 157 ARG A N 1
ATOM 1235 C CA . ARG A 1 157 ? 49.697 3.739 -50.692 1.00 90.06 157 ARG A CA 1
ATOM 1236 C C . ARG A 1 157 ? 50.108 3.705 -52.169 1.00 90.06 157 ARG A C 1
ATOM 1238 O O . ARG A 1 157 ? 51.099 3.048 -52.473 1.00 90.06 157 ARG A O 1
ATOM 1245 N N . HIS A 1 158 ? 49.373 4.356 -53.075 1.00 89.12 158 HIS A N 1
ATOM 1246 C CA . HIS A 1 158 ? 49.794 4.513 -54.471 1.00 89.12 158 HIS A CA 1
ATOM 1247 C C . HIS A 1 158 ? 50.926 5.550 -54.590 1.00 89.12 158 HIS A C 1
ATOM 1249 O O . HIS A 1 158 ? 51.090 6.406 -53.720 1.00 89.12 158 HIS A O 1
ATOM 1255 N N . TYR A 1 159 ? 51.725 5.468 -55.657 1.00 88.06 159 TYR A N 1
ATOM 1256 C CA . TYR A 1 159 ? 52.895 6.325 -55.872 1.00 88.06 159 TYR A CA 1
ATOM 1257 C C . TYR A 1 159 ? 52.917 6.887 -57.294 1.00 88.06 159 TYR A C 1
ATOM 1259 O O . TYR A 1 159 ? 52.483 6.228 -58.233 1.00 88.06 159 TYR A O 1
ATOM 1267 N N . GLY A 1 160 ? 53.499 8.077 -57.458 1.00 86.88 160 GLY A N 1
ATOM 1268 C CA . GLY A 1 160 ? 53.695 8.692 -58.771 1.00 86.88 160 GLY A CA 1
ATOM 1269 C C . GLY A 1 160 ? 52.379 9.107 -59.429 1.00 86.88 160 GLY A C 1
ATOM 1270 O O . GLY A 1 160 ? 51.509 9.670 -58.769 1.00 86.88 160 GLY A O 1
ATOM 1271 N N . GLU A 1 161 ? 52.256 8.841 -60.727 1.00 82.00 161 GLU A N 1
ATOM 1272 C CA . GLU A 1 161 ? 51.092 9.216 -61.547 1.00 82.00 161 GLU A CA 1
ATOM 1273 C C . GLU A 1 161 ? 49.797 8.495 -61.120 1.00 82.00 161 GLU A C 1
ATOM 1275 O O . GLU A 1 161 ? 48.713 9.028 -61.335 1.00 82.00 161 GLU A O 1
ATOM 1280 N N . ASP A 1 162 ? 49.904 7.350 -60.433 1.00 82.19 162 ASP A N 1
ATOM 1281 C CA . ASP A 1 162 ? 48.761 6.589 -59.904 1.00 82.19 162 ASP A CA 1
ATOM 1282 C C . ASP A 1 162 ? 48.161 7.200 -58.619 1.00 82.19 162 ASP A C 1
ATOM 1284 O O . ASP A 1 162 ? 47.073 6.808 -58.192 1.00 82.19 162 ASP A O 1
ATOM 1288 N N . LEU A 1 163 ? 48.843 8.162 -57.975 1.00 86.31 163 LEU A N 1
ATOM 1289 C CA . LEU A 1 163 ? 48.308 8.903 -56.825 1.00 86.31 163 LEU A CA 1
ATOM 1290 C C . LEU A 1 163 ? 47.443 10.074 -57.313 1.00 86.31 163 LEU A C 1
ATOM 1292 O O . LEU A 1 163 ? 47.778 11.249 -57.145 1.00 86.31 163 LEU A O 1
ATOM 1296 N N . GLN A 1 164 ? 46.329 9.736 -57.954 1.00 83.38 164 GLN A N 1
ATOM 1297 C CA . GLN A 1 164 ? 45.382 10.700 -58.493 1.00 83.38 164 GLN A CA 1
ATOM 1298 C C . GLN A 1 164 ? 44.165 10.851 -57.574 1.00 83.38 164 GLN A C 1
ATOM 1300 O O . GLN A 1 164 ? 43.642 9.871 -57.049 1.00 83.38 164 GLN A O 1
ATOM 1305 N N . GLN A 1 165 ? 43.693 12.090 -57.422 1.00 86.12 165 GLN A N 1
ATOM 1306 C CA . GLN A 1 165 ? 42.443 12.381 -56.727 1.00 86.12 165 GLN A CA 1
ATOM 1307 C C . GLN A 1 165 ? 41.261 11.957 -57.607 1.00 86.12 165 GLN A C 1
ATOM 1309 O O . GLN A 1 165 ? 41.021 12.556 -58.659 1.00 86.12 165 GLN A O 1
ATOM 1314 N N . ASP A 1 166 ? 40.545 10.916 -57.188 1.00 87.81 166 ASP A N 1
ATOM 1315 C CA . ASP A 1 166 ? 39.393 10.370 -57.903 1.00 87.81 166 ASP A CA 1
ATOM 1316 C C . ASP A 1 166 ? 38.059 10.849 -57.301 1.00 87.81 166 ASP A C 1
ATOM 1318 O O . ASP A 1 166 ? 37.962 11.315 -56.159 1.00 87.81 166 ASP A O 1
ATOM 1322 N N . ASP A 1 167 ? 36.984 10.720 -58.083 1.00 90.44 167 ASP A N 1
ATOM 1323 C CA . ASP A 1 167 ? 35.635 11.077 -57.630 1.00 90.44 167 ASP A CA 1
ATOM 1324 C C . ASP A 1 167 ? 35.208 10.254 -56.401 1.00 90.44 167 ASP A C 1
ATOM 1326 O O . ASP A 1 167 ? 34.401 10.706 -55.584 1.00 90.44 167 ASP A O 1
ATOM 1330 N N . VAL A 1 168 ? 35.758 9.045 -56.249 1.00 89.56 168 VAL A N 1
ATOM 1331 C CA . VAL A 1 168 ? 35.446 8.145 -55.136 1.00 89.56 168 VAL A CA 1
ATOM 1332 C C . VAL A 1 168 ? 36.108 8.621 -53.838 1.00 89.56 168 VAL A C 1
ATOM 1334 O O . VAL A 1 168 ? 35.452 8.610 -52.801 1.00 89.56 168 VAL A O 1
ATOM 1337 N N . GLU A 1 169 ? 37.352 9.103 -53.862 1.00 90.88 169 GLU A N 1
ATOM 1338 C CA . GLU A 1 169 ? 38.029 9.736 -52.723 1.00 90.88 169 GLU A CA 1
ATOM 1339 C C . GLU A 1 169 ? 37.234 10.946 -52.223 1.00 90.88 169 GLU A C 1
ATOM 1341 O O . GLU A 1 169 ? 36.956 11.053 -51.025 1.00 90.88 169 GLU A O 1
ATOM 1346 N N . GLY A 1 170 ? 36.781 11.809 -53.138 1.00 91.69 170 GLY A N 1
ATOM 1347 C CA . GLY A 1 170 ? 35.924 12.946 -52.797 1.00 91.69 170 GLY A CA 1
ATOM 1348 C C . GLY A 1 170 ? 34.617 12.521 -52.114 1.00 91.69 170 GLY A C 1
ATOM 1349 O O . GLY A 1 170 ? 34.195 13.132 -51.126 1.00 91.69 170 GLY A O 1
ATOM 1350 N N . GLN A 1 171 ? 33.990 11.442 -52.591 1.00 92.19 171 GLN A N 1
ATOM 1351 C CA . GLN A 1 171 ? 32.777 10.886 -51.984 1.00 92.19 171 GLN A CA 1
ATOM 1352 C C . GLN A 1 171 ? 33.035 10.263 -50.605 1.00 92.19 171 GLN A C 1
ATOM 1354 O O . GLN A 1 171 ? 32.247 10.500 -49.689 1.00 92.19 171 GLN A O 1
ATOM 1359 N N . LEU A 1 172 ? 34.139 9.534 -50.415 1.00 93.19 172 LEU A N 1
ATOM 1360 C CA . LEU A 1 172 ? 34.500 8.931 -49.125 1.00 93.19 172 LEU A CA 1
ATOM 1361 C C . LEU A 1 172 ? 34.768 9.991 -48.053 1.00 93.19 172 LEU A C 1
ATOM 1363 O O . LEU A 1 172 ? 34.234 9.892 -46.948 1.00 93.19 172 LEU A O 1
ATOM 1367 N N . ILE A 1 173 ? 35.516 11.046 -48.392 1.00 92.50 173 ILE A N 1
ATOM 1368 C CA . ILE A 1 173 ? 35.760 12.183 -47.491 1.00 92.50 173 ILE A CA 1
ATOM 1369 C C . ILE A 1 173 ? 34.437 12.870 -47.130 1.00 92.50 173 ILE A C 1
ATOM 1371 O O . ILE A 1 173 ? 34.200 13.208 -45.969 1.00 92.50 173 ILE A O 1
ATOM 1375 N N . LYS A 1 174 ? 33.542 13.057 -48.109 1.00 92.19 174 LYS A N 1
ATOM 1376 C CA . LYS A 1 174 ? 32.229 13.671 -47.878 1.00 92.19 174 LYS A CA 1
ATOM 1377 C C . LYS A 1 174 ? 31.357 12.834 -46.939 1.00 92.19 174 LYS A C 1
ATOM 1379 O O . LYS A 1 174 ? 30.761 13.402 -46.026 1.00 92.19 174 LYS A O 1
ATOM 1384 N N . ILE A 1 175 ? 31.284 11.517 -47.143 1.00 90.19 175 ILE A N 1
ATOM 1385 C CA . ILE A 1 175 ? 30.510 10.600 -46.292 1.00 90.19 175 ILE A CA 1
ATOM 1386 C C . ILE A 1 175 ? 31.079 10.590 -44.870 1.00 90.19 175 ILE A C 1
ATOM 1388 O O . ILE A 1 175 ? 30.328 10.784 -43.914 1.00 90.19 175 ILE A O 1
ATOM 1392 N N . GLN A 1 176 ? 32.399 10.453 -44.725 1.00 90.00 176 GLN A N 1
ATOM 1393 C CA . GLN A 1 176 ? 33.069 10.468 -43.425 1.00 90.00 176 GLN A CA 1
ATOM 1394 C C . GLN A 1 176 ? 32.814 11.780 -42.667 1.00 90.00 176 GLN A C 1
ATOM 1396 O O . GLN A 1 176 ? 32.407 11.756 -41.506 1.00 90.00 176 GLN A O 1
ATOM 1401 N N . ASN A 1 177 ? 32.967 12.928 -43.334 1.00 88.94 177 ASN A N 1
ATOM 1402 C CA . ASN A 1 177 ? 32.697 14.235 -42.733 1.00 88.94 177 ASN A CA 1
ATOM 1403 C C . ASN A 1 177 ? 31.223 14.405 -42.354 1.00 88.94 177 ASN A C 1
ATOM 1405 O O . ASN A 1 177 ? 30.933 14.934 -41.284 1.00 88.94 177 ASN A O 1
ATOM 1409 N N . MET A 1 178 ? 30.293 13.944 -43.198 1.00 87.56 178 MET A N 1
ATOM 1410 C CA . MET A 1 178 ? 28.863 14.000 -42.894 1.00 87.56 178 MET A CA 1
ATOM 1411 C C . MET A 1 178 ? 28.559 13.235 -41.604 1.00 87.56 178 MET A C 1
ATOM 1413 O O . MET A 1 178 ? 27.971 13.811 -40.695 1.00 87.56 178 MET A O 1
ATOM 1417 N N . ILE A 1 179 ? 29.008 11.981 -41.493 1.00 87.00 179 ILE A N 1
ATOM 1418 C CA . ILE A 1 179 ? 28.741 11.130 -40.326 1.00 87.00 179 ILE A CA 1
ATOM 1419 C C . ILE A 1 179 ? 29.332 11.747 -39.050 1.00 87.00 179 ILE A C 1
ATOM 1421 O O . ILE A 1 179 ? 28.647 11.823 -38.027 1.00 87.00 179 ILE A O 1
ATOM 1425 N N . ILE A 1 180 ? 30.571 12.243 -39.107 1.00 81.38 180 ILE A N 1
ATOM 1426 C CA . ILE A 1 180 ? 31.259 12.852 -37.958 1.00 81.38 180 ILE A CA 1
ATOM 1427 C C . ILE A 1 180 ? 30.548 14.140 -37.507 1.00 81.38 180 ILE A C 1
ATOM 1429 O O . ILE A 1 180 ? 30.276 14.309 -36.315 1.00 81.38 180 ILE A O 1
ATOM 1433 N N . LEU A 1 181 ? 30.185 15.032 -38.439 1.00 78.25 181 LEU A N 1
ATOM 1434 C CA . LEU A 1 181 ? 29.516 16.294 -38.105 1.00 78.25 181 LEU A CA 1
ATOM 1435 C C . LEU A 1 181 ? 28.061 16.126 -37.657 1.00 78.25 181 LEU A C 1
ATOM 1437 O O . LEU A 1 181 ? 27.585 16.958 -36.892 1.00 78.25 181 LEU A O 1
ATOM 1441 N N . THR A 1 182 ? 27.330 15.102 -38.101 1.00 74.62 182 THR A N 1
ATOM 1442 C CA . THR A 1 182 ? 25.926 14.912 -37.687 1.00 74.62 182 THR A CA 1
ATOM 1443 C C . THR A 1 182 ? 25.790 14.154 -36.365 1.00 74.62 182 THR A C 1
ATOM 1445 O O . THR A 1 182 ? 24.851 14.390 -35.598 1.00 74.62 182 THR A O 1
ATOM 1448 N N . THR A 1 183 ? 26.726 13.252 -36.065 1.00 67.62 183 THR A N 1
ATOM 1449 C CA . THR A 1 183 ? 26.622 12.337 -34.914 1.00 67.62 183 THR A CA 1
ATOM 1450 C C . THR A 1 183 ? 27.141 12.967 -33.614 1.00 67.62 183 THR A C 1
ATOM 1452 O O . THR A 1 183 ? 26.529 12.806 -32.561 1.00 67.62 183 THR A O 1
ATOM 1455 N N . ILE A 1 184 ? 28.213 13.765 -33.667 1.00 60.56 184 ILE A N 1
ATOM 1456 C CA . ILE A 1 184 ? 28.850 14.360 -32.474 1.00 60.56 184 ILE A CA 1
ATOM 1457 C C . ILE A 1 184 ? 27.999 15.462 -31.792 1.00 60.56 184 ILE A C 1
ATOM 1459 O O . ILE A 1 184 ? 27.773 15.377 -30.579 1.00 60.56 184 ILE A O 1
ATOM 1463 N N . PRO A 1 185 ? 27.470 16.486 -32.496 1.00 59.72 185 PRO A N 1
ATOM 1464 C CA . PRO A 1 185 ? 26.693 17.548 -31.847 1.00 59.72 185 PRO A CA 1
ATOM 1465 C C . PRO A 1 185 ? 25.305 17.086 -31.378 1.00 59.72 185 PRO A C 1
ATOM 1467 O O . PRO A 1 185 ? 24.763 17.645 -30.423 1.00 59.72 185 PRO A O 1
ATOM 1470 N N . SER A 1 186 ? 24.731 16.045 -31.992 1.00 55.50 186 SER A N 1
ATOM 1471 C CA . SER A 1 186 ? 23.421 15.508 -31.597 1.00 55.50 186 SER A CA 1
ATOM 1472 C C . SER A 1 186 ? 23.464 14.680 -30.303 1.00 55.50 186 SER A C 1
ATOM 1474 O O . SER A 1 186 ? 22.455 14.617 -29.596 1.00 55.50 186 SER A O 1
ATOM 1476 N N . MET A 1 187 ? 24.627 14.119 -29.951 1.00 54.56 187 MET A N 1
ATOM 1477 C CA . MET A 1 187 ? 24.875 13.430 -28.676 1.00 54.56 187 MET A CA 1
ATOM 1478 C C . MET A 1 187 ? 25.230 14.417 -27.550 1.00 54.56 187 MET A C 1
ATOM 1480 O O . MET A 1 187 ? 24.707 14.297 -26.442 1.00 54.56 187 MET A O 1
ATOM 1484 N N . SER A 1 188 ? 26.032 15.450 -27.842 1.00 51.69 188 SER A N 1
ATOM 1485 C CA . SER A 1 188 ? 26.435 16.470 -26.856 1.00 51.69 188 SER A CA 1
ATOM 1486 C C . SER A 1 188 ? 25.262 17.357 -26.393 1.00 51.69 188 SER A C 1
ATOM 1488 O O . SER A 1 188 ? 25.090 17.598 -25.198 1.00 51.69 188 SER A O 1
ATOM 1490 N N . ASN A 1 189 ? 24.353 17.742 -27.301 1.00 50.38 189 ASN A N 1
ATOM 1491 C CA . ASN A 1 189 ? 23.166 18.537 -26.941 1.00 50.38 189 ASN A CA 1
ATOM 1492 C C . ASN A 1 189 ? 22.084 17.756 -26.166 1.00 50.38 189 ASN A C 1
ATOM 1494 O O . ASN A 1 189 ? 21.220 18.374 -25.547 1.00 50.38 189 ASN A O 1
ATOM 1498 N N . ARG A 1 190 ? 22.117 16.414 -26.149 1.00 52.56 190 ARG A N 1
ATOM 1499 C CA . ARG A 1 190 ? 21.176 15.593 -25.354 1.00 52.56 190 ARG A CA 1
ATOM 1500 C C . ARG A 1 190 ? 21.666 15.311 -23.932 1.00 52.56 190 ARG A C 1
ATOM 1502 O O . ARG A 1 190 ? 20.839 15.078 -23.056 1.00 52.56 190 ARG A O 1
ATOM 1509 N N . LEU A 1 191 ? 22.978 15.379 -23.687 1.00 45.56 191 LEU A N 1
ATOM 1510 C CA . LEU A 1 191 ? 23.570 15.264 -22.347 1.00 45.56 191 LEU A CA 1
ATOM 1511 C C . LEU A 1 191 ? 23.371 16.531 -21.494 1.00 45.56 191 LEU A C 1
ATOM 1513 O O . LEU A 1 191 ? 23.380 16.441 -20.271 1.00 45.56 191 LEU A O 1
ATOM 1517 N N . CYS A 1 192 ? 23.123 17.694 -22.108 1.00 44.62 192 CYS A N 1
ATOM 1518 C CA . CYS A 1 192 ? 22.976 18.963 -21.384 1.00 44.62 192 CYS A CA 1
ATOM 1519 C C . CYS A 1 192 ? 21.565 19.202 -20.789 1.00 44.62 192 CYS A C 1
ATOM 1521 O O . CYS A 1 192 ? 21.416 19.979 -19.854 1.00 44.62 192 CYS A O 1
ATOM 1523 N N . ILE A 1 193 ? 20.524 18.496 -21.252 1.00 48.38 193 ILE A N 1
ATOM 1524 C CA . ILE A 1 193 ? 19.127 18.736 -20.816 1.00 48.38 193 ILE A CA 1
ATOM 1525 C C . ILE A 1 193 ? 18.777 18.043 -19.477 1.00 48.38 193 ILE A C 1
ATOM 1527 O O . ILE A 1 193 ? 17.683 18.222 -18.955 1.00 48.38 193 ILE A O 1
ATOM 1531 N N . ARG A 1 194 ? 19.695 17.282 -18.861 1.00 45.19 194 ARG A N 1
ATOM 1532 C CA . ARG A 1 194 ? 19.422 16.516 -17.623 1.00 45.19 194 ARG A CA 1
ATOM 1533 C C . ARG A 1 194 ? 20.180 16.997 -16.376 1.00 45.19 194 ARG A C 1
ATOM 1535 O O . ARG A 1 194 ? 20.266 16.254 -15.405 1.00 45.19 194 ARG A O 1
ATOM 1542 N N . CYS A 1 195 ? 20.704 18.227 -16.399 1.00 39.09 195 CYS A N 1
ATOM 1543 C CA . CYS A 1 195 ? 21.381 18.869 -15.260 1.00 39.09 195 CYS A CA 1
ATOM 1544 C C . CYS A 1 195 ? 20.626 20.071 -14.650 1.00 39.09 195 CYS A C 1
ATOM 1546 O O . CYS A 1 195 ? 21.252 20.880 -13.969 1.00 39.09 195 CYS A O 1
ATOM 1548 N N . LEU A 1 196 ? 19.309 20.188 -14.848 1.00 38.62 196 LEU A N 1
ATOM 1549 C CA . LEU A 1 196 ? 18.451 21.136 -14.121 1.00 38.62 196 LEU A CA 1
ATOM 1550 C C . LEU A 1 196 ? 17.278 20.405 -13.473 1.00 38.62 196 LEU A C 1
ATOM 1552 O O . LEU A 1 196 ? 16.643 19.595 -14.186 1.00 38.62 196 LEU A O 1
#